Protein 9ZK4 (pdb70)

Foldseek 3Di:
DKKKKKFFFKWAPFQQPDPPARFFKKKWKDKDPDPPIDIFHTDPGDRIDGGRDIDIGDDDDQQFIKIKMWMFGPDPPPHTHTFFIDIGRSNVDPAQDWDWDKDATGGDPPHDGRIITIMTIHMYDPPDDPRHRDD/DDFFKKKKKWFFKWAPFAAPDPPARFFKKKWKDKDPDPPIDIFHTDPGDRIDTGRDIDIGGDDDLQFIKMKMWMWGDDPPDDIGTFWMDIGRRNPDDAADWDWDKDATGGDPPHDGRTITIMIIHMYTDDDDPPDDD

Sequence (272 aa):
MYQLHVVRVVEAKELPKMDTFGKKCCDAFAILQLNSSRNIHRTKKVIEEKTYTPVWNEEFHIPPLEDVTIDTLTVFFLKDEDKGSSSDDPISLIKIPINQFPLGEVVDKWYSLIPVKGVKKGGQIRLTIHIAPLGATPFQKTDHHHMYQLHVRRVVEAKELPKMDTFGKCDAFAILQLNSSRNIHRTKVIEKTYTPVWNEEEFHIPLEDVTIDTLTVFLLKDEDKGSSDDPISLLIKIPINQFPLGEVVVDKWYSLIPVKGVKKGGQIRLTIHIAPLGATPFQKT

Secondary structure (DSSP, 8-state):
-EEEEEEEEEEES----BTTB---EEEEEEETTSS-EEEPPPB-S-SS-EEEEEEEEE-S-TTT-EEEEEEEEPPSSSSSEEEEEEEEEGGGS-TT-EEEEEEE-EEPTT-S---EEEEEEEEEETTSPTTS---/----EEEEEEEEEEESPPP-SSSS---EEEEEEETT-S--EEPPPB-S-SS-EEEEEEEEE-S-TTT-EEEEEEEE--TTS--EEEEEEEEEGGGSPBT--EEEEEEPEEPTT-S---EEEEEEEEEEPPP-TT---

InterPro domains:
  IPR000008 C2 domain [PF00168] (3-105)
  IPR000008 C2 domain [PS50004] (1-103)
  IPR000008 C2 domain [SM00239] (3-102)
  IPR035892 C2 domain superfamily [G3DSA:2.60.40.150] (1-126)
  IPR035892 C2 domain superfamily [SSF49562] (2-122)

Nearest PDB structures (foldseek):
  7as6-assembly1_A  TM=9.055E-01  e=2.842E-10  Arabidopsis thaliana
  3jzy-assembly1_A  TM=8.744E-01  e=7.266E-10  Homo sapiens
  5ixc-assembly1_A  TM=8.982E-01  e=6.166E-09  Homo sapiens
  5izr-assembly2_B  TM=9.084E-01  e=7.210E-09  Homo sapiens
  5ixc-assembly2_B  TM=8.973E-01  e=1.577E-08  Homo sapiens

Structure (mmCIF, N/CA/C/O backbone):
data_9ZK4
#
_entry.id   9ZK4
#
_cell.length_a   25.206
_cell.length_b   82.360
_cell.length_c   56.780
_cell.angle_alpha   90.00
_cell.angle_beta   96.61
_cell.angle_gamma   90.00
#
_symmetry.space_group_name_H-M   'P 1 21 1'
#
loop_
_entity.id
_entity.type
_entity.pdbx_description
1 polymer 'C2 domain containing protein'
2 non-polymer 'MALONATE ION'
3 non-polymer 'CHLORIDE ION'
4 non-polymer 'SODIUM ION'
5 water water
#
loop_
_atom_site.group_PDB
_atom_site.id
_atom_site.type_symbol
_atom_site.label_atom_id
_atom_site.label_alt_id
_atom_site.label_comp_id
_atom_site.label_asym_id
_atom_site.label_entity_id
_atom_site.label_seq_id
_atom_site.pdbx_PDB_ins_code
_atom_site.Cartn_x
_atom_site.Cartn_y
_atom_site.Cartn_z
_atom_site.occupancy
_atom_site.B_iso_or_equiv
_atom_site.auth_seq_id
_atom_site.auth_comp_id
_atom_site.auth_asym_id
_atom_site.auth_atom_id
_atom_site.pdbx_PDB_model_num
ATOM 1 N N . MET A 1 9 ? -7.262 -2.403 -9.762 1.00 27.00 1 MET A N 1
ATOM 2 C CA . MET A 1 9 ? -7.772 -3.689 -9.206 1.00 23.54 1 MET A CA 1
ATOM 3 C C . MET A 1 9 ? -6.688 -4.504 -8.479 1.00 19.42 1 MET A C 1
ATOM 4 O O . MET A 1 9 ? -6.983 -5.564 -7.923 1.00 19.23 1 MET A O 1
ATOM 9 N N . TYR A 1 10 ? -5.442 -4.025 -8.481 1.00 16.43 2 TYR A N 1
ATOM 10 C CA . TYR A 1 10 ? -4.398 -4.603 -7.644 1.00 14.82 2 TYR A CA 1
ATOM 11 C C . TYR A 1 10 ? -4.402 -3.919 -6.283 1.00 13.05 2 TYR A C 1
ATOM 12 O O . TYR A 1 10 ? -4.584 -2.702 -6.185 1.00 15.31 2 TYR A O 1
ATOM 21 N N . GLN A 1 11 ? -4.200 -4.711 -5.240 1.00 12.99 3 GLN A N 1
ATOM 22 C CA . GLN A 1 11 ? -4.112 -4.222 -3.875 1.00 13.42 3 GLN A CA 1
ATOM 23 C C . GLN A 1 11 ? -2.724 -4.504 -3.326 1.00 12.32 3 GLN A C 1
ATOM 24 O O . GLN A 1 11 ? -2.161 -5.581 -3.546 1.00 13.28 3 GLN A O 1
ATOM 30 N N . LEU A 1 12 ? -2.181 -3.512 -2.632 1.00 10.76 4 LEU A N 1
ATOM 31 C CA . LEU A 1 12 ? -0.940 -3.657 -1.884 1.00 10.59 4 LEU A CA 1
ATOM 32 C C . LEU A 1 12 ? -1.298 -4.074 -0.465 1.00 10.56 4 LEU A C 1
ATOM 33 O O . LEU A 1 12 ? -1.905 -3.303 0.281 1.00 11.89 4 LEU A O 1
ATOM 38 N N . HIS A 1 13 ? -0.949 -5.301 -0.106 1.00 9.43 5 HIS A N 1
ATOM 39 C CA . HIS A 1 13 ? -1.075 -5.782 1.263 1.00 10.05 5 HIS A CA 1
ATOM 40 C C . HIS A 1 13 ? 0.287 -5.637 1.917 1.00 9.55 5 HIS A C 1
ATOM 41 O O . HIS A 1 13 ? 1.270 -6.213 1.447 1.00 11.17 5 HIS A O 1
ATOM 48 N N . VAL A 1 14 ? 0.357 -4.833 2.967 1.00 9.06 6 VAL A N 1
ATOM 49 C CA A VAL A 1 14 ? 1.609 -4.563 3.674 0.43 9.21 6 VAL A CA 1
ATOM 50 C CA B VAL A 1 14 ? 1.611 -4.604 3.668 0.57 9.30 6 VAL A CA 1
ATOM 51 C C . VAL A 1 14 ? 1.393 -4.873 5.147 1.00 9.01 6 VAL A C 1
ATOM 52 O O . VAL A 1 14 ? 0.541 -4.246 5.789 1.00 8.83 6 VAL A O 1
ATOM 59 N N . ARG A 1 15 ? 2.158 -5.815 5.675 1.00 8.45 7 ARG A N 1
ATOM 60 C CA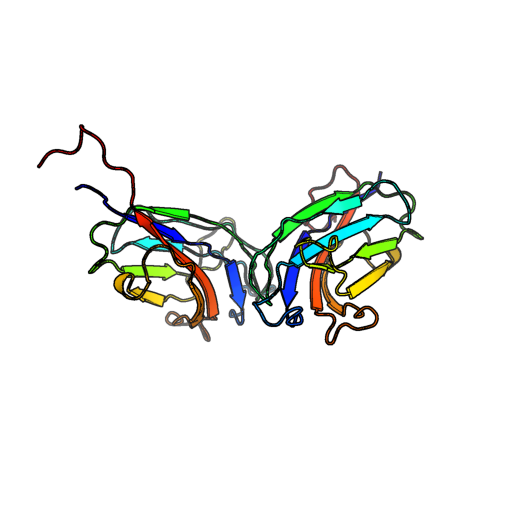 . ARG A 1 15 ? 2.197 -6.104 7.101 1.00 8.08 7 ARG A CA 1
ATOM 61 C C . ARG A 1 15 ? 3.438 -5.404 7.632 1.00 7.28 7 ARG A C 1
ATOM 62 O O . ARG A 1 15 ? 4.565 -5.732 7.238 1.00 8.31 7 ARG A O 1
ATOM 70 N N . VAL A 1 16 ? 3.217 -4.388 8.461 1.00 7.33 8 VAL A N 1
ATOM 71 C CA . VAL A 1 16 ? 4.293 -3.680 9.141 1.00 7.69 8 VAL A CA 1
ATOM 72 C C . VAL A 1 16 ? 4.602 -4.516 10.380 1.00 7.86 8 VAL A C 1
ATOM 73 O O . VAL A 1 16 ? 3.867 -4.483 11.371 1.00 8.14 8 VAL A O 1
ATOM 77 N N . VAL A 1 17 ? 5.654 -5.329 10.290 1.00 7.63 9 VAL A N 1
ATOM 78 C CA . VAL A 1 17 ? 5.865 -6.371 11.289 1.00 8.01 9 VAL A CA 1
ATOM 79 C C . VAL A 1 17 ? 6.530 -5.800 12.534 1.00 7.08 9 VAL A C 1
ATOM 80 O O . VAL A 1 17 ? 5.963 -5.842 13.631 1.00 7.41 9 VAL A O 1
ATOM 84 N N . GLU A 1 18 ? 7.740 -5.271 12.382 1.00 7.19 10 GLU A N 1
ATOM 85 C CA . GLU A 1 18 ? 8.555 -4.881 13.525 1.00 7.40 10 GLU A CA 1
ATOM 86 C C . GLU A 1 18 ? 9.724 -4.052 13.024 1.00 7.21 10 GLU A C 1
ATOM 87 O O . GLU A 1 18 ? 10.012 -4.009 11.828 1.00 7.79 10 GLU A O 1
ATOM 93 N N . ALA A 1 19 ? 10.409 -3.409 13.966 1.00 7.52 11 ALA A N 1
ATOM 94 C CA . ALA A 1 19 ? 11.648 -2.705 13.678 1.00 7.30 11 ALA A CA 1
ATOM 95 C C . ALA A 1 19 ? 12.632 -2.973 14.806 1.00 8.21 11 ALA A C 1
ATOM 96 O O . ALA A 1 19 ? 12.255 -3.417 15.892 1.00 9.37 11 ALA A O 1
ATOM 98 N N . LYS A 1 20 ? 13.907 -2.704 14.535 1.00 7.75 12 LYS A N 1
ATOM 99 C CA . LYS A 1 20 ? 14.957 -2.904 15.524 1.00 9.02 12 LYS A CA 1
ATOM 100 C C . LYS A 1 20 ? 16.054 -1.873 15.305 1.00 7.81 12 LYS A C 1
ATOM 101 O O . LYS A 1 20 ? 16.118 -1.206 14.272 1.00 8.08 12 LYS A O 1
ATOM 107 N N . GLU A 1 21 ? 16.916 -1.742 16.313 1.00 8.03 13 GLU A N 1
ATOM 108 C CA . GLU A 1 21 ? 18.066 -0.841 16.267 1.00 8.97 13 GLU A CA 1
ATOM 109 C C . GLU A 1 21 ? 17.638 0.620 16.139 1.00 8.72 13 GLU A C 1
ATOM 110 O O . GLU A 1 21 ? 18.293 1.430 15.472 1.00 9.93 13 GLU A O 1
ATOM 116 N N . LEU A 1 22 ? 16.533 0.967 16.788 1.00 7.58 14 LEU A N 1
ATOM 117 C CA . LEU A 1 22 ? 16.086 2.348 16.828 1.00 7.82 14 LEU A CA 1
ATOM 118 C C . LEU A 1 22 ? 16.959 3.186 17.761 1.00 8.77 14 LEU A C 1
ATOM 119 O O . LEU A 1 22 ? 17.589 2.668 18.688 1.00 10.84 14 LEU A O 1
ATOM 124 N N . PRO A 1 23 ? 16.986 4.497 17.539 1.00 8.85 15 PRO A N 1
ATOM 125 C CA . PRO A 1 23 ? 17.798 5.389 18.371 1.00 8.73 15 PRO A CA 1
ATOM 126 C C . PRO A 1 23 ? 17.088 5.815 19.641 1.00 9.53 15 PRO A C 1
ATOM 127 O O . PRO A 1 23 ? 15.865 5.910 19.707 1.00 11.01 15 PRO A O 1
ATOM 131 N N . LYS A 1 24 ? 17.891 6.084 20.665 1.00 10.36 16 LYS A N 1
ATOM 132 C CA . LYS A 1 24 ? 17.412 6.757 21.863 1.00 11.61 16 LYS A CA 1
ATOM 133 C C . LYS A 1 24 ? 17.224 8.228 21.516 1.00 12.34 16 LYS A C 1
ATOM 134 O O . LYS A 1 24 ? 18.201 8.968 21.367 1.00 15.49 16 LYS A O 1
ATOM 140 N N . MET A 1 25 ? 15.981 8.651 21.357 1.00 13.52 17 MET A N 1
ATOM 141 C CA . MET A 1 25 ? 15.733 10.003 20.862 1.00 15.31 17 MET A CA 1
ATOM 142 C C . MET A 1 25 ? 15.911 11.059 21.951 1.00 15.30 17 MET A C 1
ATOM 143 O O . MET A 1 25 ? 16.209 12.218 21.636 1.00 16.40 17 MET A O 1
ATOM 148 N N . ASP A 1 26 ? 15.750 10.685 23.222 1.00 14.35 18 ASP A N 1
ATOM 149 C CA . ASP A 1 26 ? 15.772 11.636 24.320 1.00 14.28 18 ASP A CA 1
ATOM 150 C C . ASP A 1 26 ? 16.381 10.978 25.552 1.00 14.98 18 ASP A C 1
ATOM 151 O O . ASP A 1 26 ? 16.334 9.753 25.718 1.00 15.80 18 ASP A O 1
ATOM 156 N N . THR A 1 27 ? 16.922 11.816 26.437 1.00 16.90 19 THR A N 1
ATOM 157 C CA . THR A 1 27 ? 17.613 11.300 27.610 1.00 19.22 19 THR A CA 1
ATOM 158 C C . THR A 1 27 ? 16.671 10.590 28.571 1.00 19.10 19 THR A C 1
ATOM 159 O O . THR A 1 27 ? 17.133 9.782 29.382 1.00 20.66 19 THR A O 1
ATOM 163 N N . PHE A 1 28 ? 15.364 10.854 28.477 1.00 18.62 20 PHE A N 1
ATOM 164 C CA . PHE A 1 28 ? 14.412 10.374 29.469 1.00 20.80 20 PHE A CA 1
ATOM 165 C C . PHE A 1 28 ? 13.950 8.939 29.253 1.00 21.17 20 PHE A C 1
ATOM 166 O O . PHE A 1 28 ? 13.378 8.350 30.176 1.00 23.08 20 PHE A O 1
ATOM 174 N N . GLY A 1 29 ? 14.164 8.360 28.078 1.00 21.99 21 GLY A N 1
ATOM 175 C CA . GLY A 1 29 ? 13.637 7.027 27.841 1.00 22.42 21 GLY A CA 1
ATOM 176 C C . GLY A 1 29 ? 13.935 6.565 26.435 1.00 19.82 21 GLY A C 1
ATOM 177 O O . GLY A 1 29 ? 14.577 7.261 25.647 1.00 20.62 21 GLY A O 1
ATOM 178 N N A LYS A 1 30 ? 13.443 5.360 26.167 0.73 17.97 22 LYS A N 1
ATOM 179 N N B LYS A 1 30 ? 13.448 5.371 26.088 0.27 18.81 22 LYS A N 1
ATOM 180 C CA A LYS A 1 30 ? 13.472 4.751 24.861 0.73 16.18 22 LYS A CA 1
ATOM 181 C CA B LYS A 1 30 ? 13.970 4.731 24.877 0.27 17.54 22 LYS A CA 1
ATOM 182 C C A LYS A 1 30 ? 12.359 5.325 23.991 0.73 16.79 22 LYS A C 1
ATOM 183 C C B LYS A 1 30 ? 13.407 5.321 23.582 0.27 15.83 22 LYS A C 1
ATOM 184 O O A LYS A 1 30 ? 11.455 6.029 24.458 0.73 18.41 22 LYS A O 1
ATOM 185 O O B LYS A 1 30 ? 14.099 6.051 22.866 0.27 15.29 22 LYS A O 1
ATOM 196 N N A CYS A 1 31 ? 12.431 4.968 22.712 0.73 14.17 23 CYS A N 1
ATOM 197 N N B CYS A 1 31 ? 12.130 5.066 23.303 0.27 15.59 23 CYS A N 1
ATOM 198 C CA A CYS A 1 31 ? 11.583 5.500 21.656 0.73 13.93 23 CYS A CA 1
ATOM 199 C CA B CYS A 1 31 ? 11.473 5.488 22.076 0.27 16.98 23 CYS A CA 1
ATOM 200 C C A CYS A 1 31 ? 10.137 5.051 21.845 0.73 10.61 23 CYS A C 1
ATOM 201 C C B CYS A 1 31 ? 9.988 5.258 22.265 0.27 14.43 23 CYS A C 1
ATOM 202 O O A CYS A 1 31 ? 9.879 3.963 22.359 0.73 9.35 23 CYS A O 1
ATOM 203 O O B CYS A 1 31 ? 9.579 4.464 23.111 0.27 16.60 23 CYS A O 1
ATOM 208 N N . ASP A 1 32 ? 9.191 5.911 21.431 1.00 12.01 24 ASP A N 1
ATOM 209 C CA . ASP A 1 32 ? 7.770 5.556 21.319 1.00 10.29 24 ASP A CA 1
ATOM 210 C C . ASP A 1 32 ? 7.442 5.574 19.820 1.00 8.47 24 ASP A C 1
ATOM 211 O O . ASP A 1 32 ? 6.831 6.513 19.310 1.00 9.04 24 ASP A O 1
ATOM 216 N N . ALA A 1 33 ? 7.760 4.486 19.120 1.00 8.75 25 ALA A N 1
ATOM 217 C CA . ALA A 1 33 ? 7.799 4.529 17.667 1.00 8.76 25 ALA A CA 1
ATOM 218 C C . ALA A 1 33 ? 6.498 4.073 17.028 1.00 7.79 25 ALA A C 1
ATOM 219 O O . ALA A 1 33 ? 5.802 3.181 17.513 1.00 7.73 25 ALA A O 1
ATOM 221 N N . PHE A 1 34 ? 6.190 4.707 15.900 1.00 7.52 26 PHE A N 1
ATOM 222 C CA . PHE A 1 34 ? 5.138 4.267 15.002 1.00 7.80 26 PHE A CA 1
ATOM 223 C C . PHE A 1 34 ? 5.600 4.528 13.575 1.00 7.70 26 PHE A C 1
ATOM 224 O O . PHE A 1 34 ? 6.549 5.282 13.340 1.00 8.06 26 PHE A O 1
ATOM 232 N N . ALA A 1 35 ? 4.936 3.885 12.618 1.00 7.72 27 ALA A N 1
ATOM 233 C CA . ALA A 1 35 ? 5.264 4.032 11.209 1.00 8.49 27 ALA A CA 1
ATOM 234 C C . ALA A 1 35 ? 4.087 4.627 10.443 1.00 8.67 27 ALA A C 1
ATOM 235 O O . ALA A 1 35 ? 2.922 4.352 10.750 1.00 9.07 27 ALA A O 1
ATOM 237 N N . ILE A 1 36 ? 4.414 5.456 9.453 1.00 9.03 28 ILE A N 1
ATOM 238 C CA . ILE A 1 36 ? 3.454 6.013 8.510 1.00 9.29 28 ILE A CA 1
ATOM 239 C C . ILE A 1 36 ? 3.745 5.415 7.147 1.00 9.09 28 ILE A C 1
ATOM 240 O O . ILE A 1 36 ? 4.897 5.405 6.711 1.00 10.21 28 ILE A O 1
ATOM 245 N N . LEU A 1 37 ? 2.708 4.929 6.480 1.00 9.02 29 LEU A N 1
ATOM 246 C CA . LEU A 1 37 ? 2.783 4.427 5.116 1.00 9.00 29 LEU A CA 1
ATOM 247 C C . LEU A 1 37 ? 2.039 5.394 4.205 1.00 8.22 29 LEU A C 1
ATOM 248 O O . LEU A 1 37 ? 0.910 5.790 4.509 1.00 9.56 29 LEU A O 1
ATOM 253 N N . GLN A 1 38 ? 2.654 5.757 3.086 1.00 8.72 30 GLN A N 1
ATOM 254 C CA . GLN A 1 38 ? 1.993 6.605 2.110 1.00 8.42 30 GLN A CA 1
ATOM 255 C C . GLN A 1 38 ? 2.236 6.062 0.712 1.00 8.16 30 GLN A C 1
ATOM 256 O O . GLN A 1 38 ? 3.381 5.821 0.332 1.00 8.92 30 GLN A O 1
ATOM 262 N N . LEU A 1 39 ? 1.157 5.918 -0.060 1.00 8.62 31 LEU A N 1
ATOM 263 C CA . LEU A 1 39 ? 1.271 5.578 -1.474 1.00 9.54 31 LEU A CA 1
ATOM 264 C C . LEU A 1 39 ? 1.493 6.862 -2.258 1.00 8.69 31 LEU A C 1
ATOM 265 O O . LEU A 1 39 ? 0.662 7.778 -2.215 1.00 9.99 31 LEU A O 1
ATOM 270 N N . ASN A 1 40 ? 2.609 6.930 -2.977 1.00 8.84 32 ASN A N 1
ATOM 271 C CA . ASN A 1 40 ? 2.959 8.081 -3.818 1.00 9.24 32 ASN A CA 1
ATOM 272 C C . ASN A 1 40 ? 2.849 9.345 -2.973 1.00 10.68 32 ASN A C 1
ATOM 273 O O . ASN A 1 40 ? 3.383 9.368 -1.858 1.00 11.52 32 ASN A O 1
ATOM 278 N N . SER A 1 41 ? 2.212 10.405 -3.468 1.00 11.06 33 SER A N 1
ATOM 279 C CA . SER A 1 41 ? 1.900 11.597 -2.693 1.00 12.71 33 SER A CA 1
ATOM 280 C C . SER A 1 41 ? 0.395 11.719 -2.481 1.00 12.28 33 SER A C 1
ATOM 281 O O . SER A 1 41 ? -0.144 12.825 -2.406 1.00 14.77 33 SER A O 1
ATOM 284 N N . SER A 1 42 ? -0.288 10.578 -2.388 1.00 11.81 34 SER A N 1
ATOM 285 C CA . SER A 1 42 ? -1.737 10.514 -2.379 1.00 11.76 34 SER A CA 1
ATOM 286 C C . SER A 1 42 ? -2.271 10.631 -0.954 1.00 11.73 34 SER A C 1
ATOM 287 O O . SER A 1 42 ? -1.523 10.687 0.022 1.00 12.04 34 SER A O 1
ATOM 290 N N . ARG A 1 43 ? -3.598 10.646 -0.844 1.00 12.44 35 ARG A N 1
ATOM 291 C CA . ARG A 1 43 ? -4.279 10.669 0.445 1.00 13.06 35 ARG A CA 1
ATOM 292 C C . ARG A 1 43 ? -4.236 9.318 1.149 1.00 11.28 35 ARG A C 1
ATOM 293 O O . ARG A 1 43 ? -4.675 9.230 2.301 1.00 11.97 35 ARG A O 1
ATOM 301 N N . ASN A 1 44 ? -3.744 8.271 0.489 1.00 10.70 36 ASN A N 1
ATOM 302 C CA . ASN A 1 44 ? -3.644 6.940 1.090 1.00 10.45 36 ASN A CA 1
ATOM 303 C C . ASN A 1 44 ? -2.464 6.947 2.048 1.00 9.55 36 ASN A C 1
ATOM 304 O O . ASN A 1 44 ? -1.340 6.594 1.686 1.00 10.66 36 ASN A O 1
ATOM 309 N N . ILE A 1 45 ? -2.741 7.384 3.275 1.00 9.28 37 ILE A N 1
ATOM 310 C CA . ILE A 1 45 ? -1.760 7.549 4.337 1.00 8.83 37 ILE A CA 1
ATOM 311 C C . ILE A 1 45 ? -2.291 6.798 5.549 1.00 9.52 37 ILE A C 1
ATOM 312 O O . ILE A 1 45 ? -3.398 7.084 6.021 1.00 10.58 37 ILE A O 1
ATOM 317 N N . HIS A 1 46 ? -1.503 5.854 6.057 1.00 8.25 38 HIS A N 1
ATOM 318 C CA . HIS A 1 46 ? -1.882 4.989 7.166 1.00 8.42 38 HIS A CA 1
ATOM 319 C C . HIS A 1 46 ? -0.826 5.066 8.255 1.00 8.24 38 HIS A C 1
ATOM 320 O O . HIS A 1 46 ? 0.350 5.293 7.985 1.00 9.30 38 HIS A O 1
ATOM 327 N N . ARG A 1 47 ? -1.258 4.866 9.497 1.00 7.60 39 ARG A N 1
ATOM 328 C CA . ARG A 1 47 ? -0.378 4.945 10.651 1.00 7.48 39 ARG A CA 1
ATOM 329 C C . ARG A 1 47 ? -0.563 3.706 11.513 1.00 7.18 39 ARG A C 1
ATOM 330 O O . ARG A 1 47 ? -1.695 3.290 11.773 1.00 8.07 39 ARG A O 1
ATOM 338 N N . THR A 1 48 ? 0.556 3.138 11.974 1.00 7.22 40 THR A N 1
ATOM 339 C CA . THR A 1 48 ? 0.488 2.069 12.949 1.00 7.70 40 THR A CA 1
ATOM 340 C C . THR A 1 48 ? 0.256 2.660 14.332 1.00 7.69 40 THR A C 1
ATOM 341 O O . THR A 1 48 ? 0.347 3.872 14.544 1.00 8.45 40 THR A O 1
ATOM 345 N N . LYS A 1 49 ? -0.003 1.781 15.292 1.00 7.99 41 LYS A N 1
ATOM 346 C CA A LYS A 1 49 ? -0.022 2.195 16.683 0.54 8.83 41 LYS A CA 1
ATOM 347 C CA B LYS A 1 49 ? -0.027 2.227 16.673 0.46 9.00 41 LYS A CA 1
ATOM 348 C C . LYS A 1 49 ? 1.389 2.574 17.135 1.00 7.53 41 LYS A C 1
ATOM 349 O O . LYS A 1 49 ? 2.392 2.271 16.473 1.00 7.80 41 LYS A O 1
ATOM 360 N N . VAL A 1 50 ? 1.454 3.241 18.280 1.00 8.20 42 VAL A N 1
ATOM 361 C CA . VAL A 1 50 ? 2.705 3.568 18.952 1.00 8.17 42 VAL A CA 1
ATOM 362 C C . VAL A 1 50 ? 3.015 2.431 19.914 1.00 8.68 42 VAL A C 1
ATOM 363 O O . VAL A 1 50 ? 2.150 2.037 20.704 1.00 10.40 42 VAL A O 1
ATOM 367 N N . ILE A 1 51 ? 4.244 1.918 19.866 1.00 8.62 43 ILE A N 1
ATOM 368 C CA . ILE A 1 51 ? 4.730 0.980 20.877 1.00 10.21 43 ILE A CA 1
ATOM 369 C C . ILE A 1 51 ? 5.615 1.776 21.823 1.00 9.71 43 ILE A C 1
ATOM 370 O O . ILE A 1 51 ? 6.702 2.224 21.448 1.00 9.66 43 ILE A O 1
ATOM 375 N N . GLU A 1 52 ? 5.177 1.935 23.056 1.00 10.94 44 GLU A N 1
ATOM 376 C CA A GLU A 1 52 ? 5.877 2.803 23.987 0.09 10.96 44 GLU A CA 1
ATOM 377 C CA B GLU A 1 52 ? 5.874 2.797 23.990 0.91 13.07 44 GLU A CA 1
ATOM 378 C C . GLU A 1 52 ? 7.153 2.154 24.504 1.00 11.75 44 GLU A C 1
ATOM 379 O O . GLU A 1 52 ? 7.201 0.948 24.771 1.00 12.62 44 GLU A O 1
ATOM 390 N N . LYS A 1 53 ? 8.192 2.975 24.627 1.00 12.09 45 LYS A N 1
ATOM 391 C CA . LYS A 1 53 ? 9.418 2.661 25.351 1.00 12.41 45 LYS A CA 1
ATOM 392 C C . LYS A 1 53 ? 10.076 1.353 24.915 1.00 10.19 45 LYS A C 1
ATOM 393 O O . LYS A 1 53 ? 10.311 0.445 25.713 1.00 11.86 45 LYS A O 1
ATOM 399 N N . THR A 1 54 ? 10.449 1.297 23.640 1.00 10.34 46 THR A N 1
ATOM 400 C CA . THR A 1 54 ? 11.212 0.158 23.143 1.00 9.42 46 THR A CA 1
ATOM 401 C C . THR A 1 54 ? 11.981 0.558 21.893 1.00 8.85 46 THR A C 1
ATOM 402 O O . THR A 1 54 ? 11.510 1.365 21.089 1.00 10.13 46 THR A O 1
ATOM 406 N N . TYR A 1 55 ? 13.171 -0.020 21.740 1.00 8.50 47 TYR A N 1
ATOM 407 C CA . TYR A 1 55 ? 13.962 0.101 20.522 1.00 8.24 47 TYR A CA 1
ATOM 408 C C . TYR A 1 55 ? 13.631 -0.985 19.508 1.00 7.97 47 TYR A C 1
ATOM 409 O O . TYR A 1 55 ? 14.166 -0.950 18.394 1.00 8.48 47 TYR A O 1
ATOM 418 N N . THR A 1 56 ? 12.759 -1.925 19.879 1.00 8.05 48 THR A N 1
ATOM 419 C CA . THR A 1 56 ? 12.409 -3.075 19.040 1.00 8.56 48 THR A CA 1
ATOM 420 C C . THR A 1 56 ? 10.888 -3.187 18.991 1.00 8.05 48 THR A C 1
ATOM 421 O O . THR A 1 56 ? 10.299 -4.184 19.420 1.00 8.37 48 THR A O 1
ATOM 425 N N . PRO A 1 57 ? 10.214 -2.157 18.479 1.00 7.51 49 PRO A N 1
ATOM 426 C CA . PRO A 1 57 ? 8.747 -2.197 18.407 1.00 7.31 49 PRO A CA 1
ATOM 427 C C . PRO A 1 57 ? 8.258 -3.312 17.502 1.00 7.01 49 PRO A C 1
ATOM 428 O O . PRO A 1 57 ? 8.800 -3.545 16.417 1.00 7.76 49 PRO A O 1
ATOM 432 N N . VAL A 1 58 ? 7.181 -3.959 17.924 1.00 7.02 50 VAL A N 1
ATOM 433 C CA . VAL A 1 58 ? 6.508 -4.980 17.128 1.00 7.80 50 VAL A CA 1
ATOM 434 C C . VAL A 1 58 ? 5.060 -4.540 16.987 1.00 8.53 50 VAL A C 1
ATOM 435 O O . VAL A 1 58 ? 4.321 -4.476 17.980 1.00 9.65 50 VAL A O 1
ATOM 439 N N . TRP A 1 59 ? 4.656 -4.211 15.761 1.00 7.73 51 TRP A N 1
ATOM 440 C CA . TRP A 1 59 ? 3.292 -3.784 15.473 1.00 8.03 51 TRP A CA 1
ATOM 441 C C . TRP A 1 59 ? 2.442 -4.916 14.912 1.00 8.07 51 TRP A C 1
ATOM 442 O O . TRP A 1 59 ? 1.280 -5.081 15.303 1.00 8.90 51 TRP A O 1
ATOM 453 N N . ASN A 1 60 ? 2.994 -5.664 13.967 1.00 8.85 52 ASN A N 1
ATOM 454 C CA . ASN A 1 60 ? 2.297 -6.752 13.296 1.00 9.11 52 ASN A CA 1
ATOM 455 C C . ASN A 1 60 ? 0.931 -6.308 12.781 1.00 9.23 52 ASN A C 1
ATOM 456 O O . ASN A 1 60 ? -0.081 -6.981 12.987 1.00 12.66 52 ASN A O 1
ATOM 461 N N . GLU A 1 61 ? 0.902 -5.157 12.108 1.00 8.57 53 GLU A N 1
ATOM 462 C CA . GLU A 1 61 ? -0.338 -4.573 11.616 1.00 8.55 53 GLU A CA 1
ATOM 463 C C . GLU A 1 61 ? -0.398 -4.660 10.096 1.00 9.16 53 GLU A C 1
ATOM 464 O O . GLU A 1 61 ? 0.577 -4.358 9.408 1.00 9.64 53 GLU A O 1
ATOM 470 N N .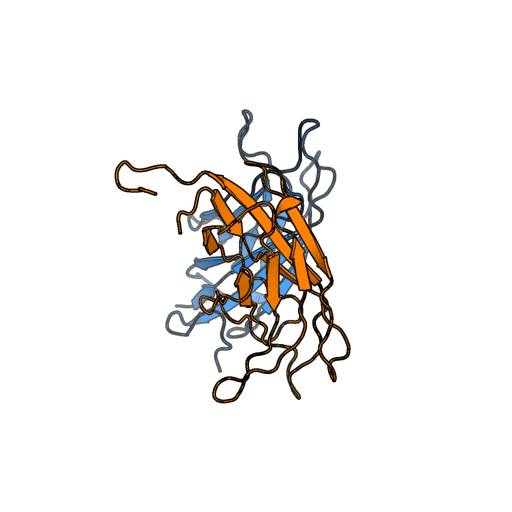 GLU A 1 62 ? -1.554 -5.053 9.584 1.00 8.16 54 GLU A N 1
ATOM 471 C CA . GLU A 1 62 ? -1.778 -5.238 8.161 1.00 9.51 54 GLU A CA 1
ATOM 472 C C . GLU A 1 62 ? -2.584 -4.081 7.593 1.00 9.69 54 GLU A C 1
ATOM 473 O O . GLU A 1 62 ? -3.567 -3.639 8.191 1.00 11.32 54 GLU A O 1
ATOM 479 N N . PHE A 1 63 ? -2.147 -3.597 6.436 1.00 8.66 55 PHE A N 1
ATOM 480 C CA . PHE A 1 63 ? -2.830 -2.548 5.699 1.00 8.33 55 PHE A CA 1
ATOM 481 C C . PHE A 1 63 ? -3.067 -3.018 4.277 1.00 8.58 55 PHE A C 1
ATOM 482 O O . PHE A 1 63 ? -2.273 -3.763 3.707 1.00 9.85 55 PHE A O 1
ATOM 490 N N . HIS A 1 64 ? -4.189 -2.585 3.724 1.00 8.42 56 HIS A N 1
ATOM 491 C CA . HIS A 1 64 ? -4.634 -2.994 2.395 1.00 9.46 56 HIS A CA 1
ATOM 492 C C . HIS A 1 64 ? -4.879 -1.716 1.608 1.00 9.47 56 HIS A C 1
ATOM 493 O O . HIS A 1 64 ? -5.800 -0.955 1.916 1.00 10.57 56 HIS A O 1
ATOM 500 N N . ILE A 1 65 ? -4.023 -1.450 0.630 1.00 9.93 57 ILE A N 1
ATOM 501 C CA . ILE A 1 65 ? -3.960 -0.152 -0.028 1.00 10.09 57 ILE A CA 1
ATOM 502 C C . ILE A 1 65 ? -4.203 -0.356 -1.516 1.00 10.23 57 ILE A C 1
ATOM 503 O O . ILE A 1 65 ? -3.399 -1.010 -2.186 1.00 10.62 57 ILE A O 1
ATOM 508 N N . PRO A 1 66 ? -5.288 0.168 -2.087 1.00 11.53 58 PRO A N 1
ATOM 509 C CA A PRO A 1 66 ? -5.482 0.041 -3.538 0.64 11.37 58 PRO A CA 1
ATOM 510 C CA B PRO A 1 66 ? -5.479 0.034 -3.537 0.36 11.66 58 PRO A CA 1
ATOM 511 C C . PRO A 1 66 ? -4.363 0.732 -4.303 1.00 11.32 58 PRO A C 1
ATOM 512 O O . PRO A 1 66 ? -3.923 1.821 -3.942 1.00 13.43 58 PRO A O 1
ATOM 519 N N . LEU A 1 67 ? -3.912 0.097 -5.383 1.00 11.60 59 LEU A N 1
ATOM 520 C CA . LEU A 1 67 ? -2.821 0.626 -6.186 1.00 12.47 59 LEU A CA 1
ATOM 521 C C . LEU A 1 67 ? -3.338 1.275 -7.463 1.00 14.43 59 LEU A C 1
ATOM 522 O O . LEU A 1 67 ? -4.417 0.948 -7.963 1.00 16.79 59 LEU A O 1
ATOM 527 N N . GLU A 1 68 ? -2.555 2.219 -7.980 1.00 15.97 60 GLU A N 1
ATOM 528 C CA . GLU A 1 68 ? -2.878 2.934 -9.209 1.00 17.25 60 GLU A CA 1
ATOM 529 C C . GLU A 1 68 ? -2.133 2.388 -10.420 1.00 16.04 60 GLU A C 1
ATOM 530 O O . GLU A 1 68 ? -2.716 2.270 -11.503 1.00 17.76 60 GLU A O 1
ATOM 536 N N . ASP A 1 69 ? -0.847 2.073 -10.266 1.00 15.17 61 ASP A N 1
ATOM 537 C CA . ASP A 1 69 ? -0.036 1.589 -11.381 1.00 14.86 61 ASP A CA 1
ATOM 538 C C . ASP A 1 69 ? 1.121 0.801 -10.783 1.00 13.42 61 ASP A C 1
ATOM 539 O O . ASP A 1 69 ? 2.045 1.392 -10.219 1.00 13.08 61 ASP A O 1
ATOM 544 N N . VAL A 1 70 ? 1.080 -0.527 -10.918 1.00 14.34 62 VAL A N 1
ATOM 545 C CA . VAL A 1 70 ? 2.075 -1.376 -10.276 1.00 14.53 62 VAL A CA 1
ATOM 546 C C . VAL A 1 70 ? 3.458 -1.251 -10.894 1.00 15.78 62 VAL A C 1
ATOM 547 O O . VAL A 1 70 ? 4.415 -1.788 -10.334 1.00 16.34 62 VAL A O 1
ATOM 551 N N . THR A 1 71 ? 3.599 -0.560 -12.027 1.00 15.10 63 THR A N 1
ATOM 552 C CA . THR A 1 71 ? 4.920 -0.379 -12.615 1.00 16.12 63 THR A CA 1
ATOM 553 C C . THR A 1 71 ? 5.647 0.860 -12.106 1.00 15.76 63 THR A C 1
ATOM 554 O O . THR A 1 71 ? 6.866 0.953 -12.283 1.00 17.83 63 THR A O 1
ATOM 558 N N . ILE A 1 72 ? 4.943 1.805 -11.483 1.00 14.32 64 ILE A N 1
ATOM 559 C CA . ILE A 1 72 ? 5.542 3.078 -11.087 1.00 15.32 64 ILE A CA 1
ATOM 560 C C . ILE A 1 72 ? 5.253 3.471 -9.646 1.00 13.50 64 ILE A C 1
ATOM 561 O O . ILE A 1 72 ? 5.967 4.327 -9.097 1.00 13.55 64 ILE A O 1
ATOM 566 N N . ASP A 1 73 ? 4.241 2.908 -8.990 1.00 11.29 65 ASP A N 1
ATOM 567 C CA . ASP A 1 73 ? 3.855 3.368 -7.663 1.00 11.52 65 ASP A CA 1
ATOM 568 C C . ASP A 1 73 ? 4.982 3.143 -6.662 1.00 12.20 65 ASP A C 1
ATOM 569 O O . ASP A 1 73 ? 5.795 2.231 -6.797 1.00 12.05 65 ASP A O 1
ATOM 574 N N . THR A 1 74 ? 5.000 3.982 -5.633 1.00 11.25 66 THR A N 1
ATOM 575 C CA . THR A 1 74 ? 6.020 3.963 -4.593 1.00 11.34 66 THR A CA 1
ATOM 576 C C . THR A 1 74 ? 5.342 3.973 -3.234 1.00 10.96 66 THR A C 1
ATOM 577 O O . THR A 1 74 ? 4.356 4.684 -3.030 1.00 12.16 66 THR A O 1
ATOM 581 N N . LEU A 1 75 ? 5.882 3.194 -2.301 1.00 9.70 67 LEU A N 1
ATOM 582 C CA . LEU A 1 75 ? 5.426 3.212 -0.916 1.00 9.35 67 LEU A CA 1
ATOM 583 C C . LEU A 1 75 ? 6.489 3.905 -0.080 1.00 9.68 67 LEU A C 1
ATOM 584 O O . LEU A 1 75 ? 7.623 3.428 -0.008 1.00 11.09 67 LEU A O 1
ATOM 589 N N . THR A 1 76 ? 6.132 5.023 0.548 1.00 8.66 68 THR A N 1
ATOM 590 C CA . THR A 1 76 ? 7.015 5.652 1.522 1.00 8.62 68 THR A CA 1
ATOM 591 C C . THR A 1 76 ? 6.667 5.131 2.907 1.00 8.60 68 THR A C 1
ATOM 592 O O . THR A 1 76 ? 5.491 5.069 3.275 1.00 8.92 68 THR A O 1
ATOM 596 N N . VAL A 1 77 ? 7.694 4.741 3.656 1.00 8.05 69 VAL A N 1
ATOM 597 C CA . VAL A 1 77 ? 7.559 4.312 5.041 1.00 8.96 69 VAL A CA 1
ATOM 598 C C . VAL A 1 77 ? 8.366 5.284 5.877 1.00 8.39 69 VAL A C 1
ATOM 599 O O . VAL A 1 77 ? 9.580 5.413 5.687 1.00 9.18 69 VAL A O 1
ATOM 603 N N A PHE A 1 78 ? 7.671 6.036 6.724 0.44 8.03 70 PHE A N 1
ATOM 604 N N B PHE A 1 78 ? 7.720 5.911 6.856 0.56 8.25 70 PHE A N 1
ATOM 605 C CA A PHE A 1 78 ? 8.291 6.911 7.699 0.44 8.59 70 PHE A CA 1
ATOM 606 C CA B PHE A 1 78 ? 8.355 6.949 7.666 0.56 7.83 70 PHE A CA 1
ATOM 607 C C A PHE A 1 78 ? 8.240 6.214 9.051 0.44 8.73 70 PHE A C 1
ATOM 608 C C B PHE A 1 78 ? 8.188 6.594 9.135 0.56 7.62 70 PHE A C 1
ATOM 609 O O A PHE A 1 78 ? 7.248 5.562 9.389 0.44 9.24 70 PHE A O 1
ATOM 610 O O B PHE A 1 78 ? 7.062 6.544 9.640 0.56 7.37 70 PHE A O 1
ATOM 625 N N . LEU A 1 79 ? 9.308 6.354 9.815 1.00 8.42 71 LEU A N 1
ATOM 626 C CA . LEU A 1 79 ? 9.312 5.967 11.217 1.00 8.26 71 LEU A CA 1
ATOM 627 C C . LEU A 1 79 ? 9.450 7.244 12.035 1.00 7.74 71 LEU A C 1
ATOM 628 O O . LEU A 1 79 ? 10.322 8.074 11.747 1.00 8.40 71 LEU A O 1
ATOM 633 N N . LYS A 1 80 ? 8.589 7.402 13.041 1.00 8.28 72 LYS A N 1
ATOM 634 C CA . LYS A 1 80 ? 8.582 8.600 13.869 1.00 8.35 72 LYS A CA 1
ATOM 635 C C . LYS A 1 80 ? 8.363 8.227 15.331 1.00 8.03 72 LYS A C 1
ATOM 636 O O . LYS A 1 80 ? 7.884 7.137 15.656 1.00 9.08 72 LYS A O 1
ATOM 642 N N . ASP A 1 81 ? 8.732 9.162 16.210 1.00 8.46 73 ASP A N 1
ATOM 643 C CA . ASP A 1 81 ? 8.549 9.054 17.656 1.00 9.24 73 ASP A CA 1
ATOM 644 C C . ASP A 1 81 ? 7.321 9.873 18.038 1.00 9.19 73 ASP A C 1
ATOM 645 O O . ASP A 1 81 ? 7.159 11.011 17.586 1.00 11.37 73 ASP A O 1
ATOM 650 N N . GLU A 1 82 ? 6.449 9.295 18.860 1.00 8.31 74 GLU A N 1
ATOM 651 C CA . GLU A 1 82 ? 5.171 9.928 19.160 1.00 10.05 74 GLU A CA 1
ATOM 652 C C . GLU A 1 82 ? 5.349 11.326 19.745 1.00 9.44 74 GLU A C 1
ATOM 653 O O . GLU A 1 82 ? 6.190 11.555 20.619 1.00 9.07 74 GLU A O 1
ATOM 659 N N . ASP A 1 83 ? 4.505 12.245 19.286 1.00 9.70 75 ASP A N 1
ATOM 660 C CA . ASP A 1 83 ? 4.469 13.626 19.761 1.00 9.45 75 ASP A CA 1
ATOM 661 C C . ASP A 1 83 ? 4.471 13.700 21.281 1.00 10.15 75 ASP A C 1
ATOM 662 O O . ASP A 1 83 ? 3.592 13.154 21.950 1.00 10.70 75 ASP A O 1
ATOM 667 N N . LYS A 1 84 ? 5.491 14.369 21.820 1.00 9.26 76 LYS A N 1
ATOM 668 C CA . LYS A 1 84 ? 5.624 14.681 23.236 1.00 10.07 76 LYS A CA 1
ATOM 669 C C . LYS A 1 84 ? 5.861 16.179 23.417 1.00 9.19 76 LYS A C 1
ATOM 670 O O . LYS A 1 84 ? 6.596 16.593 24.317 1.00 10.08 76 LYS A O 1
ATOM 676 N N . GLY A 1 85 ? 5.236 16.986 22.557 1.00 10.33 77 GLY A N 1
ATOM 677 C CA . GLY A 1 85 ? 5.279 18.431 22.663 1.00 11.04 77 GLY A CA 1
ATOM 678 C C . GLY A 1 85 ? 5.760 19.161 21.420 1.00 12.78 77 GLY A C 1
ATOM 679 O O . GLY A 1 85 ? 5.496 20.358 21.264 1.00 14.99 77 GLY A O 1
ATOM 680 N N . SER A 1 86 ? 6.495 18.475 20.542 1.00 13.13 78 SER A N 1
ATOM 681 C CA . SER A 1 86 ? 7.135 19.114 19.396 1.00 13.29 78 SER A CA 1
ATOM 682 C C . SER A 1 86 ? 6.677 18.496 18.080 1.00 15.51 78 SER A C 1
ATOM 683 O O . SER A 1 86 ? 7.399 18.551 17.081 1.00 17.56 78 SER A O 1
ATOM 686 N N . SER A 1 87 ? 5.454 17.945 18.074 1.00 14.31 79 SER A N 1
ATOM 687 C CA A SER A 1 87 ? 4.911 17.190 16.950 0.65 14.04 79 SER A CA 1
ATOM 688 C CA B SER A 1 87 ? 4.908 17.188 16.951 0.35 13.91 79 SER A CA 1
ATOM 689 C C . SER A 1 87 ? 5.580 15.822 16.876 1.00 13.36 79 SER A C 1
ATOM 690 O O . SER A 1 87 ? 6.577 15.568 17.564 1.00 13.78 79 SER A O 1
ATOM 695 N N . ASP A 1 88 ? 5.041 14.922 16.066 1.00 12.85 80 ASP A N 1
ATOM 696 C CA . ASP A 1 88 ? 5.717 13.645 15.875 1.00 12.80 80 ASP A CA 1
ATOM 697 C C . ASP A 1 88 ? 7.133 13.920 15.388 1.00 12.86 80 ASP A C 1
ATOM 698 O O . ASP A 1 88 ? 7.345 14.744 14.492 1.00 15.54 80 ASP A O 1
ATOM 703 N N . ASP A 1 89 ? 8.105 13.262 16.014 1.00 12.74 81 ASP A N 1
ATOM 704 C CA . ASP A 1 89 ? 9.506 13.581 15.816 1.00 12.33 81 ASP A CA 1
ATOM 705 C C . ASP A 1 89 ? 10.062 12.597 14.809 1.00 10.48 81 ASP A C 1
ATOM 706 O O . ASP A 1 89 ? 10.104 11.391 15.097 1.00 11.10 81 ASP A O 1
ATOM 711 N N . PRO A 1 90 ? 10.479 13.033 13.627 1.00 9.96 82 PRO A N 1
ATOM 712 C CA . PRO A 1 90 ? 10.896 12.064 12.608 1.00 9.32 82 PRO A CA 1
ATOM 713 C C . PRO A 1 90 ? 12.164 11.335 13.010 1.00 9.51 82 PRO A C 1
ATOM 714 O O . PRO A 1 90 ? 13.086 11.919 13.580 1.00 10.13 82 PRO A O 1
ATOM 718 N N . ILE A 1 91 ? 12.200 10.043 12.698 1.00 8.68 83 ILE A N 1
ATOM 719 C CA . ILE A 1 91 ? 13.380 9.218 12.897 1.00 9.22 83 ILE A CA 1
ATOM 720 C C . ILE A 1 91 ? 14.078 8.926 11.577 1.00 8.60 83 ILE A C 1
ATOM 721 O O . ILE A 1 91 ? 15.265 9.214 11.411 1.00 8.90 83 ILE A O 1
ATOM 726 N N . SER A 1 92 ? 13.342 8.386 10.611 1.00 8.16 84 SER A N 1
ATOM 727 C CA . SER A 1 92 ? 13.965 7.829 9.418 1.00 8.61 84 SER A CA 1
ATOM 728 C C . SER A 1 92 ? 12.873 7.506 8.409 1.00 8.29 84 SER A C 1
ATOM 729 O O . SER A 1 92 ? 11.685 7.490 8.735 1.00 10.03 84 SER A O 1
ATOM 732 N N . LEU A 1 93 ? 13.287 7.224 7.178 1.00 8.09 85 LEU A N 1
ATOM 733 C CA . LEU A 1 93 ? 12.324 6.888 6.137 1.00 8.10 85 LEU A CA 1
ATOM 734 C C . LEU A 1 93 ? 12.978 6.067 5.035 1.00 8.13 85 LEU A C 1
ATOM 735 O O . LEU A 1 93 ? 14.202 5.992 4.915 1.00 8.05 85 LEU A O 1
ATOM 740 N N . ILE A 1 94 ? 12.126 5.472 4.206 1.00 8.11 86 ILE A N 1
ATOM 741 C CA . ILE A 1 94 ? 12.550 4.770 3.004 1.00 8.90 86 ILE A CA 1
ATOM 742 C C . ILE A 1 94 ? 11.436 4.887 1.974 1.00 9.14 86 ILE A C 1
ATOM 743 O O . ILE A 1 94 ? 10.258 4.988 2.320 1.00 9.98 86 ILE A O 1
ATOM 748 N N . LYS A 1 95 ? 11.815 4.882 0.706 1.00 8.91 87 LYS A N 1
ATOM 749 C CA . LYS A 1 95 ? 10.872 4.854 -0.407 1.00 9.27 87 LYS A CA 1
ATOM 750 C C . LYS A 1 95 ? 11.094 3.558 -1.172 1.00 10.74 87 LYS A C 1
ATOM 751 O O . LYS A 1 95 ? 12.205 3.292 -1.641 1.00 12.07 87 LYS A O 1
ATOM 757 N N . ILE A 1 96 ? 10.044 2.754 -1.277 1.00 10.52 88 ILE A N 1
ATOM 758 C CA . ILE A 1 96 ? 10.106 1.389 -1.797 1.00 10.44 88 ILE A CA 1
ATOM 759 C C . ILE A 1 96 ? 9.318 1.344 -3.103 1.00 10.26 88 ILE A C 1
ATOM 760 O O . ILE A 1 96 ? 8.093 1.503 -3.081 1.00 10.28 88 ILE A O 1
ATOM 765 N N . PRO A 1 97 ? 9.955 1.081 -4.246 1.00 11.84 89 PRO A N 1
ATOM 766 C CA . PRO A 1 97 ? 9.181 0.928 -5.491 1.00 12.49 89 PRO A CA 1
ATOM 767 C C . PRO A 1 97 ? 8.338 -0.339 -5.463 1.00 12.09 89 PRO A C 1
ATOM 768 O O . PRO A 1 97 ? 8.835 -1.422 -5.160 1.00 13.62 89 PRO A O 1
ATOM 772 N N . ILE A 1 98 ? 7.055 -0.194 -5.809 1.00 11.46 90 ILE A N 1
ATOM 773 C CA . ILE A 1 98 ? 6.146 -1.335 -5.869 1.00 13.13 90 ILE A CA 1
ATOM 774 C C . ILE A 1 98 ? 6.574 -2.331 -6.938 1.00 12.25 90 ILE A C 1
ATOM 775 O O . ILE A 1 98 ? 6.300 -3.532 -6.826 1.00 11.55 90 ILE A O 1
ATOM 780 N N . ASN A 1 99 ? 7.245 -1.859 -7.986 1.00 12.22 91 ASN A N 1
ATOM 781 C CA . ASN A 1 99 ? 7.541 -2.733 -9.114 1.00 14.92 91 ASN A CA 1
ATOM 782 C C . ASN A 1 99 ? 8.585 -3.794 -8.795 1.00 18.42 91 ASN A C 1
ATOM 783 O O . ASN A 1 99 ? 8.801 -4.682 -9.626 1.00 22.42 91 ASN A O 1
ATOM 788 N N . GLN A 1 100 ? 9.227 -3.739 -7.629 1.00 16.50 92 GLN A N 1
ATOM 789 C CA . GLN A 1 100 ? 10.270 -4.708 -7.313 1.00 18.52 92 GLN A CA 1
ATOM 790 C C . GLN A 1 100 ? 9.732 -5.967 -6.643 1.00 17.49 92 GLN A C 1
ATOM 791 O O . GLN A 1 100 ? 10.521 -6.858 -6.316 1.00 20.97 92 GLN A O 1
ATOM 797 N N . PHE A 1 101 ? 8.413 -6.078 -6.468 1.00 16.45 93 PHE A N 1
ATOM 798 C CA . PHE A 1 101 ? 7.791 -7.263 -5.889 1.00 17.40 93 PHE A CA 1
ATOM 799 C C . PHE A 1 101 ? 7.099 -8.058 -6.981 1.00 16.72 93 PHE A C 1
ATOM 800 O O . PHE A 1 101 ? 6.173 -7.531 -7.612 1.00 20.39 93 PHE A O 1
ATOM 808 N N . PRO A 1 102 ? 7.475 -9.308 -7.243 1.00 14.04 94 PRO A N 1
ATOM 809 C CA . PRO A 1 102 ? 6.738 -10.078 -8.250 1.00 13.77 94 PRO A CA 1
ATOM 810 C C . PRO A 1 102 ? 5.275 -10.166 -7.848 1.00 13.22 94 PRO A C 1
ATOM 811 O O . PRO A 1 102 ? 4.948 -10.544 -6.720 1.00 14.20 94 PRO A O 1
ATOM 815 N N . LEU A 1 103 ? 4.399 -9.796 -8.775 1.00 12.27 95 LEU A N 1
ATOM 816 C CA . LEU A 1 103 ? 2.969 -9.815 -8.503 1.00 11.92 95 LEU A CA 1
ATOM 817 C C . LEU A 1 103 ? 2.550 -11.194 -8.014 1.00 12.61 95 LEU A C 1
ATOM 818 O O . LEU A 1 103 ? 2.904 -12.215 -8.603 1.00 13.16 95 LEU A O 1
ATOM 823 N N . GLY A 1 104 ? 1.790 -11.213 -6.924 1.00 11.64 96 GLY A N 1
ATOM 824 C CA . GLY A 1 104 ? 1.274 -12.439 -6.369 1.00 12.05 96 GLY A CA 1
ATOM 825 C C . GLY A 1 104 ? 2.148 -13.098 -5.327 1.00 13.10 96 GLY A C 1
ATOM 826 O O . GLY A 1 104 ? 1.667 -13.988 -4.619 1.00 15.84 96 GLY A O 1
ATOM 827 N N . GLU A 1 105 ? 3.411 -12.696 -5.211 1.00 12.41 97 GLU A N 1
ATOM 828 C CA . GLU A 1 105 ? 4.333 -13.300 -4.262 1.00 12.98 97 GLU A CA 1
ATOM 829 C C . GLU A 1 105 ? 4.228 -12.599 -2.913 1.00 12.68 97 GLU A C 1
ATOM 830 O O . GLU A 1 105 ? 3.994 -11.393 -2.837 1.00 14.53 97 GLU A O 1
ATOM 836 N N . VAL A 1 106 ? 4.437 -13.360 -1.845 1.00 12.65 98 VAL A N 1
ATOM 837 C CA . VAL A 1 106 ? 4.504 -12.816 -0.493 1.00 12.62 98 VAL A CA 1
ATOM 838 C C . VAL A 1 106 ? 5.976 -12.665 -0.133 1.00 12.34 98 VAL A C 1
ATOM 839 O O . VAL A 1 106 ? 6.706 -13.659 -0.047 1.00 15.52 98 VAL A O 1
ATOM 843 N N . VAL A 1 107 ? 6.414 -11.427 0.080 1.00 10.63 99 VAL A N 1
ATOM 844 C CA . VAL A 1 107 ? 7.827 -11.106 0.253 1.00 9.95 99 VAL A CA 1
ATOM 845 C C . VAL A 1 107 ? 8.027 -10.521 1.645 1.00 9.50 99 VAL A C 1
ATOM 846 O O . VAL A 1 107 ? 7.548 -9.420 1.936 1.00 9.74 99 VAL A O 1
ATOM 850 N N . ASP A 1 108 ? 8.759 -11.244 2.494 1.00 10.04 100 ASP A N 1
ATOM 851 C CA . ASP A 1 108 ? 9.059 -10.875 3.882 1.00 10.35 100 ASP A CA 1
ATOM 852 C C . ASP A 1 108 ? 10.539 -10.512 3.938 1.00 10.35 100 ASP A C 1
ATOM 853 O O . ASP A 1 108 ? 11.397 -11.376 3.738 1.00 12.85 100 ASP A O 1
ATOM 858 N N . LYS A 1 109 ? 10.838 -9.233 4.191 1.00 9.56 101 LYS A N 1
ATOM 859 C CA . LYS A 1 109 ? 12.205 -8.739 4.120 1.00 11.08 101 LYS A CA 1
ATOM 860 C C . LYS A 1 109 ? 12.426 -7.603 5.114 1.00 8.80 101 LYS A C 1
ATOM 861 O O . LYS A 1 109 ? 11.486 -6.926 5.536 1.00 8.87 101 LYS A O 1
ATOM 867 N N . TRP A 1 110 ? 13.695 -7.363 5.425 1.00 9.36 102 TRP A N 1
ATOM 868 C CA . TRP A 1 110 ? 14.119 -6.208 6.194 1.00 8.78 102 TRP A CA 1
ATOM 869 C C . TRP A 1 110 ? 14.592 -5.094 5.268 1.00 8.97 102 TRP A C 1
ATOM 870 O O . TRP A 1 110 ? 15.188 -5.337 4.216 1.00 10.53 102 TRP A O 1
ATOM 881 N N . TYR A 1 111 ? 14.341 -3.863 5.701 1.00 8.01 103 TYR A N 1
ATOM 882 C CA . TYR A 1 111 ? 14.661 -2.652 4.956 1.00 7.76 103 TYR A CA 1
ATOM 883 C C . TYR A 1 111 ? 15.428 -1.694 5.855 1.00 8.55 103 TYR A C 1
ATOM 884 O O . TYR A 1 111 ? 15.128 -1.570 7.044 1.00 8.81 103 TYR A O 1
ATOM 893 N N . SER A 1 112 ? 16.419 -1.016 5.281 1.00 8.18 104 SER A N 1
ATOM 894 C CA . SER A 1 112 ? 17.261 -0.091 6.033 1.00 8.72 104 SER A CA 1
ATOM 895 C C . SER A 1 112 ? 16.686 1.317 5.933 1.00 8.86 104 SER A C 1
ATOM 896 O O . SER A 1 112 ? 16.693 1.929 4.862 1.00 8.53 104 SER A O 1
ATOM 899 N N . LEU A 1 113 ? 16.193 1.839 7.053 1.00 8.39 105 LEU A N 1
ATOM 900 C CA . LEU A 1 113 ? 15.633 3.185 7.081 1.00 7.44 105 LEU A CA 1
ATOM 901 C C . LEU A 1 113 ? 16.747 4.227 7.145 1.00 7.92 105 LEU A C 1
ATOM 902 O O . LEU A 1 113 ? 17.704 4.090 7.920 1.00 8.93 105 LEU A O 1
ATOM 907 N N . ILE A 1 114 ? 16.618 5.267 6.331 1.00 8.40 106 ILE A N 1
ATOM 908 C CA . ILE A 1 114 ? 17.614 6.335 6.243 1.00 7.65 106 ILE A CA 1
ATOM 909 C C . ILE A 1 114 ? 17.320 7.340 7.351 1.00 8.08 106 ILE A C 1
ATOM 910 O O . ILE A 1 114 ? 16.234 7.941 7.354 1.00 8.46 106 ILE A O 1
ATOM 915 N N . PRO A 1 115 ? 18.213 7.525 8.325 1.00 8.11 107 PRO A N 1
ATOM 916 C CA . PRO A 1 115 ? 17.930 8.495 9.393 1.00 8.51 107 PRO A CA 1
ATOM 917 C C . PRO A 1 115 ? 17.844 9.916 8.861 1.00 8.70 107 PRO A C 1
ATOM 918 O O . PRO A 1 115 ? 18.627 10.329 8.007 1.00 9.00 107 PRO A O 1
ATOM 922 N N . VAL A 1 116 ? 16.891 10.678 9.396 1.00 9.55 108 VAL A N 1
ATOM 923 C CA . VAL A 1 116 ? 16.774 12.087 9.036 1.00 10.16 108 VAL A CA 1
ATOM 924 C C . VAL A 1 116 ? 17.914 12.873 9.672 1.00 11.30 108 VAL A C 1
ATOM 925 O O . VAL A 1 116 ? 18.606 12.387 10.574 1.00 11.35 108 VAL A O 1
ATOM 929 N N . LYS A 1 117 ? 18.105 14.102 9.213 1.00 14.37 109 LYS A N 1
ATOM 930 C CA . LYS A 1 117 ? 19.183 14.925 9.740 1.00 17.21 109 LYS A CA 1
ATOM 931 C C . LYS A 1 117 ? 19.034 15.087 11.248 1.00 16.28 109 LYS A C 1
ATOM 932 O O . LYS A 1 117 ? 17.937 15.327 11.759 1.00 16.92 109 LYS A O 1
ATOM 938 N N . GLY A 1 118 ? 20.141 14.916 11.970 1.00 17.10 110 GLY A N 1
ATOM 939 C CA . GLY A 1 118 ? 20.154 15.049 13.410 1.00 18.25 110 GLY A CA 1
ATOM 940 C C . GLY A 1 118 ? 19.867 13.781 14.189 1.00 17.79 110 GLY A C 1
ATOM 941 O O . GLY A 1 118 ? 20.009 13.783 15.420 1.00 21.94 110 GLY A O 1
ATOM 942 N N . VAL A 1 119 ? 19.476 12.698 13.527 1.00 12.90 111 VAL A N 1
ATOM 943 C CA . VAL A 1 119 ? 19.134 11.442 14.193 1.00 11.28 111 VAL A CA 1
ATOM 944 C C . VAL A 1 119 ? 20.299 10.469 14.056 1.00 11.74 111 VAL A C 1
ATOM 945 O O . VAL A 1 119 ? 20.896 10.339 12.981 1.00 11.99 111 VAL A O 1
ATOM 949 N N . LYS A 1 120 ? 20.647 9.810 15.162 1.00 11.07 112 LYS A N 1
ATOM 950 C CA . LYS A 1 120 ? 21.906 9.075 15.234 1.00 10.77 112 LYS A CA 1
ATOM 951 C C . LYS A 1 120 ? 21.859 7.698 14.577 1.00 9.93 112 LYS A C 1
ATOM 952 O O . LYS A 1 120 ? 22.918 7.187 14.200 1.00 10.32 112 LYS A O 1
ATOM 958 N N . LYS A 1 121 ? 20.674 7.093 14.431 1.00 9.26 113 LYS A N 1
ATOM 959 C CA . LYS A 1 121 ? 20.514 5.799 13.785 1.00 10.43 113 LYS A CA 1
ATOM 960 C C . LYS A 1 121 ? 19.113 5.748 13.194 1.00 8.48 113 LYS A C 1
ATOM 961 O O . LYS A 1 121 ? 18.172 6.276 13.785 1.00 10.57 113 LYS A O 1
ATOM 967 N N . GLY A 1 122 ? 18.966 5.068 12.061 1.00 8.35 114 GLY A N 1
ATOM 968 C CA . GLY A 1 122 ? 17.676 5.045 11.394 1.00 9.41 114 GLY A CA 1
ATOM 969 C C . GLY A 1 122 ? 16.776 3.872 11.728 1.00 9.17 114 GLY A C 1
ATOM 970 O O . GLY A 1 122 ? 15.552 3.963 11.610 1.00 9.12 114 GLY A O 1
ATOM 971 N N . GLY A 1 123 ? 17.365 2.773 12.183 1.00 9.59 115 GLY A N 1
ATOM 972 C CA . GLY A 1 123 ? 16.630 1.552 12.422 1.00 9.81 115 GLY A CA 1
ATOM 973 C C . GLY A 1 123 ? 16.448 0.731 11.159 1.00 8.78 115 GLY A C 1
ATOM 974 O O . GLY A 1 123 ? 16.670 1.178 10.036 1.00 10.73 115 GLY A O 1
ATOM 975 N N . GLN A 1 124 ? 16.037 -0.509 11.368 1.00 8.72 116 GLN A N 1
ATOM 976 C CA . GLN A 1 124 ? 15.734 -1.456 10.307 1.00 10.16 116 GLN A CA 1
ATOM 977 C C . GLN A 1 124 ? 14.301 -1.915 10.529 1.00 8.85 116 GLN A C 1
ATOM 978 O O . GLN A 1 124 ? 13.885 -2.102 11.673 1.00 9.62 116 GLN A O 1
ATOM 984 N N . ILE A 1 125 ? 13.536 -2.056 9.454 1.00 7.78 117 ILE A N 1
ATOM 985 C CA . ILE A 1 125 ? 12.118 -2.390 9.554 1.00 7.83 117 ILE A CA 1
ATOM 986 C C . ILE A 1 125 ? 11.808 -3.610 8.698 1.00 6.92 117 ILE A C 1
ATOM 987 O O . ILE A 1 125 ? 12.290 -3.735 7.570 1.00 7.94 117 ILE A O 1
ATOM 992 N N . ARG A 1 126 ? 10.991 -4.508 9.245 1.00 6.71 118 ARG A N 1
ATOM 993 C CA . ARG A 1 126 ? 10.582 -5.735 8.573 1.00 6.69 118 ARG A CA 1
ATOM 994 C C . ARG A 1 126 ? 9.167 -5.553 8.055 1.00 6.76 118 ARG A C 1
ATOM 995 O O . ARG A 1 126 ? 8.255 -5.252 8.830 1.00 7.42 118 ARG A O 1
ATOM 1003 N N . LEU A 1 127 ? 8.994 -5.737 6.753 1.00 7.25 119 LEU A N 1
ATOM 1004 C CA . LEU A 1 127 ? 7.705 -5.605 6.103 1.00 7.24 119 LEU A CA 1
ATOM 1005 C C . LEU A 1 127 ? 7.441 -6.879 5.323 1.00 8.19 119 LEU A C 1
ATOM 1006 O O . LEU A 1 127 ? 8.342 -7.410 4.667 1.00 9.37 119 LEU A O 1
ATOM 1011 N N . THR A 1 128 ? 6.206 -7.355 5.383 1.00 8.77 120 THR A N 1
ATOM 1012 C CA . THR A 1 128 ? 5.760 -8.433 4.512 1.00 9.29 120 THR A CA 1
ATOM 1013 C C . THR A 1 128 ? 4.799 -7.821 3.512 1.00 9.54 120 THR A C 1
ATOM 1014 O O . THR A 1 128 ? 3.789 -7.232 3.900 1.00 10.35 120 THR A O 1
ATOM 1018 N N . ILE A 1 129 ? 5.131 -7.938 2.237 1.00 10.03 121 ILE A N 1
ATOM 1019 C CA . ILE A 1 129 ? 4.438 -7.226 1.174 1.00 9.95 121 ILE A CA 1
ATOM 1020 C C . ILE A 1 129 ? 3.924 -8.239 0.165 1.00 10.38 121 ILE A C 1
ATOM 1021 O O . ILE A 1 129 ? 4.643 -9.163 -0.224 1.00 11.34 121 ILE A O 1
ATOM 1026 N N . HIS A 1 130 ? 2.670 -8.072 -0.240 1.00 10.33 122 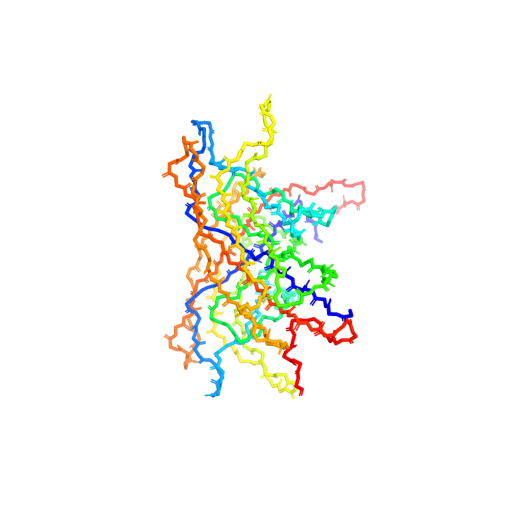HIS A N 1
ATOM 1027 C CA . HIS A 1 130 ? 2.028 -8.969 -1.189 1.00 10.41 122 HIS A CA 1
ATOM 1028 C C . HIS A 1 130 ? 1.124 -8.118 -2.056 1.00 10.78 122 HIS A C 1
ATOM 1029 O O . HIS A 1 130 ? 0.205 -7.482 -1.540 1.00 11.20 122 HIS A O 1
ATOM 1036 N N . ILE A 1 131 ? 1.378 -8.093 -3.358 1.00 10.85 123 ILE A N 1
ATOM 1037 C CA . ILE A 1 131 ? 0.553 -7.348 -4.302 1.00 11.63 123 ILE A CA 1
ATOM 1038 C C . ILE A 1 131 ? -0.280 -8.355 -5.077 1.00 11.40 123 ILE A C 1
ATOM 1039 O O . ILE A 1 131 ? 0.270 -9.271 -5.692 1.00 12.47 123 ILE A O 1
ATOM 1044 N N . ALA A 1 132 ? -1.597 -8.197 -5.050 1.00 11.97 124 ALA A N 1
ATOM 1045 C CA . ALA A 1 132 ? -2.458 -9.224 -5.619 1.00 12.77 124 ALA A CA 1
ATOM 1046 C C . ALA A 1 132 ? -3.751 -8.604 -6.117 1.00 13.31 124 ALA A C 1
ATOM 1047 O O . ALA A 1 132 ? -4.148 -7.524 -5.663 1.00 13.39 124 ALA A O 1
ATOM 1049 N N . PRO A 1 133 ? -4.448 -9.274 -7.031 1.00 14.19 125 PRO A N 1
ATOM 1050 C CA . PRO A 1 133 ? -5.808 -8.845 -7.379 1.00 14.46 125 PRO A CA 1
ATOM 1051 C C . PRO A 1 133 ? -6.649 -8.782 -6.116 1.00 15.64 125 PRO A C 1
ATOM 1052 O O . PRO A 1 133 ? -6.489 -9.599 -5.208 1.00 15.06 125 PRO A O 1
ATOM 1056 N N . LEU A 1 134 ? -7.547 -7.794 -6.055 1.00 18.38 126 LEU A N 1
ATOM 1057 C CA . LEU A 1 134 ? -8.187 -7.462 -4.784 1.00 20.82 126 LEU A CA 1
ATOM 1058 C C . LEU A 1 134 ? -9.060 -8.590 -4.249 1.00 20.91 126 LEU A C 1
ATOM 1059 O O . LEU A 1 134 ? -9.363 -8.606 -3.050 1.00 21.88 126 LEU A O 1
ATOM 1064 N N . GLY A 1 135 ? -9.469 -9.531 -5.099 1.00 19.77 127 GLY A N 1
ATOM 1065 C CA . GLY A 1 135 ? -10.261 -10.660 -4.662 1.00 20.71 127 GLY A CA 1
ATOM 1066 C C . GLY A 1 135 ? -9.479 -11.838 -4.141 1.00 21.50 127 GLY A C 1
ATOM 1067 O O . GLY A 1 135 ? -10.072 -12.772 -3.599 1.00 23.42 127 GLY A O 1
ATOM 1068 N N . ALA A 1 136 ? -8.156 -11.821 -4.288 1.00 19.23 128 ALA A N 1
ATOM 1069 C CA . ALA A 1 136 ? -7.318 -12.907 -3.808 1.00 19.94 128 ALA A CA 1
ATOM 1070 C C . ALA A 1 136 ? -7.088 -12.793 -2.303 1.00 18.69 128 ALA A C 1
ATOM 1071 O O . ALA A 1 136 ? -7.171 -11.713 -1.710 1.00 20.23 128 ALA A O 1
ATOM 1073 N N . THR A 1 137 ? -6.778 -13.927 -1.689 1.00 18.87 129 THR A N 1
ATOM 1074 C CA . THR A 1 137 ? -6.529 -13.948 -0.249 1.00 19.68 129 THR A CA 1
ATOM 1075 C C . THR A 1 137 ? -5.234 -13.208 0.067 1.00 18.80 129 THR A C 1
ATOM 1076 O O . THR A 1 137 ? -4.194 -13.500 -0.539 1.00 19.01 129 THR A O 1
ATOM 1080 N N . PRO A 1 138 ? -5.248 -12.239 0.990 1.00 17.13 130 PRO A N 1
ATOM 1081 C CA . PRO A 1 138 ? -4.011 -11.513 1.301 1.00 15.93 130 PRO A CA 1
ATOM 1082 C C . PRO A 1 138 ? -2.984 -12.383 2.008 1.00 15.90 130 PRO A C 1
ATOM 1083 O O . PRO A 1 138 ? -3.317 -13.221 2.853 1.00 18.37 130 PRO A O 1
ATOM 1087 N N . PHE A 1 139 ? -1.716 -12.145 1.671 1.00 15.87 131 PHE A N 1
ATOM 1088 C CA . PHE A 1 139 ? -0.573 -12.774 2.333 1.00 16.94 131 PHE A CA 1
ATOM 1089 C C . PHE A 1 139 ? -0.488 -14.277 2.080 1.00 19.92 131 PHE A C 1
ATOM 1090 O O . PHE A 1 139 ? 0.089 -15.016 2.879 1.00 21.37 131 PHE A O 1
ATOM 1098 N N . GLN A 1 140 ? -1.051 -14.737 0.963 1.00 22.58 132 GLN A N 1
ATOM 1099 C CA . GLN A 1 140 ? -0.809 -16.077 0.446 1.00 26.00 132 GLN A CA 1
ATOM 1100 C C . GLN A 1 140 ? -0.454 -15.964 -1.029 1.00 23.64 132 GLN A C 1
ATOM 1101 O O . GLN A 1 140 ? -1.040 -15.152 -1.752 1.00 21.93 132 GLN A O 1
ATOM 1107 N N . LYS A 1 141 ? 0.500 -16.774 -1.477 1.00 23.97 133 LYS A N 1
ATOM 1108 C CA . LYS A 1 141 ? 0.930 -16.680 -2.865 1.00 25.48 133 LYS A CA 1
ATOM 1109 C C . LYS A 1 141 ? -0.262 -16.870 -3.795 1.00 25.85 133 LYS A C 1
ATOM 1110 O O . LYS A 1 141 ? -1.075 -17.781 -3.612 1.00 26.89 133 LYS A O 1
ATOM 1116 N N . THR A 1 142 ? -0.353 -15.998 -4.797 1.00 26.36 134 THR A N 1
ATOM 1117 C CA . THR A 1 142 ? -1.454 -16.003 -5.761 1.00 29.39 134 THR A CA 1
ATOM 1118 C C . THR A 1 142 ? -1.001 -16.803 -6.970 1.00 38.14 134 THR A C 1
ATOM 1119 O O . THR A 1 142 ? -0.433 -16.267 -7.924 1.00 39.49 134 THR A O 1
ATOM 1123 N N . ASP A 1 143 ? -1.250 -18.109 -6.937 1.00 45.27 135 ASP A N 1
ATOM 1124 C CA . ASP A 1 143 ? -0.876 -18.985 -8.042 1.00 52.66 135 ASP A CA 1
ATOM 1125 C C . ASP A 1 143 ? -1.715 -18.688 -9.280 1.00 56.10 135 ASP A C 1
ATOM 1126 O O . ASP A 1 143 ? -1.371 -19.100 -10.389 1.00 57.30 135 ASP A O 1
ATOM 1132 N N . HIS B 1 6 ? -12.171 -20.939 43.986 1.00 40.77 -2 HIS B N 1
ATOM 1133 C CA . HIS B 1 6 ? -10.818 -20.342 44.203 1.00 39.70 -2 HIS B CA 1
ATOM 1134 C C . HIS B 1 6 ? -10.754 -18.951 43.584 1.00 37.46 -2 HIS B C 1
ATOM 1135 O O . HIS B 1 6 ? -10.901 -18.794 42.373 1.00 40.15 -2 HIS B O 1
ATOM 1137 N N . HIS B 1 7 ? -10.527 -17.942 44.418 1.00 31.95 -1 HIS B N 1
ATOM 1138 C CA . HIS B 1 7 ? -10.585 -16.562 43.961 1.00 29.04 -1 HIS B CA 1
ATOM 1139 C C . HIS B 1 7 ? -9.261 -16.135 43.352 1.00 26.96 -1 HIS B C 1
ATOM 1140 O O . HIS B 1 7 ? -8.186 -16.521 43.822 1.00 29.61 -1 HIS B O 1
ATOM 1147 N N . HIS B 1 8 ? -9.347 -15.326 42.301 1.00 22.29 0 HIS B N 1
ATOM 1148 C CA . HIS B 1 8 ? -8.187 -14.818 41.586 1.00 21.35 0 HIS B CA 1
ATOM 1149 C C . HIS B 1 8 ? -8.008 -13.351 41.949 1.00 20.71 0 HIS B C 1
ATOM 1150 O O . HIS B 1 8 ? -8.874 -12.522 41.651 1.00 21.03 0 HIS B O 1
ATOM 1157 N N . MET B 1 9 ? -6.898 -13.043 42.614 1.00 16.63 1 MET B N 1
ATOM 1158 C CA . MET B 1 9 ? -6.632 -11.682 43.058 1.00 17.12 1 MET B CA 1
ATOM 1159 C C . MET B 1 9 ? -5.866 -10.876 42.017 1.00 14.42 1 MET B C 1
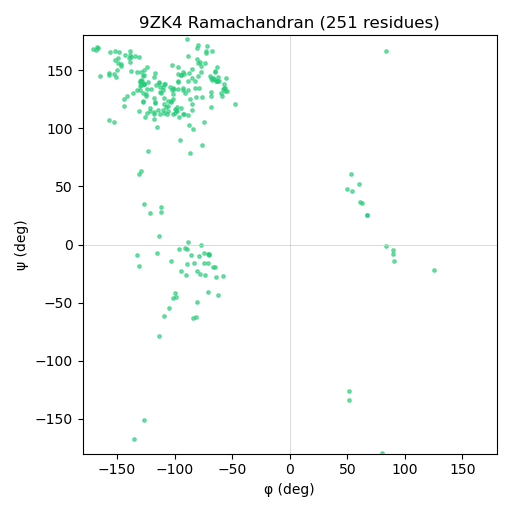ATOM 1160 O O . MET B 1 9 ? -5.948 -9.643 42.009 1.00 15.26 1 MET B O 1
ATOM 1165 N N . TYR B 1 10 ? -5.093 -11.542 41.160 1.00 13.53 2 TYR B N 1
ATOM 1166 C CA . TYR B 1 10 ? -4.277 -10.875 40.172 1.00 12.44 2 TYR B CA 1
ATOM 1167 C C . TYR B 1 10 ? -4.507 -11.517 38.815 1.00 13.21 2 TYR B C 1
ATOM 1168 O O . TYR B 1 10 ? -4.972 -12.653 38.710 1.00 13.59 2 TYR B O 1
ATOM 1177 N N . GLN B 1 11 ? -4.130 -10.786 37.776 1.00 14.08 3 GLN B N 1
ATOM 1178 C CA . GLN B 1 11 ? -4.199 -11.263 36.403 1.00 15.11 3 GLN B CA 1
ATOM 1179 C C . GLN B 1 11 ? -2.845 -11.049 35.749 1.00 14.13 3 GLN B C 1
ATOM 1180 O O . GLN B 1 11 ? -2.194 -10.025 35.967 1.00 15.64 3 GLN B O 1
ATOM 1186 N N . LEU B 1 12 ? -2.439 -12.018 34.941 1.00 13.21 4 LEU B N 1
ATOM 1187 C CA . LEU B 1 12 ? -1.208 -11.945 34.173 1.00 13.66 4 LEU B CA 1
ATOM 1188 C C . LEU B 1 12 ? -1.587 -11.538 32.758 1.00 13.82 4 LEU B C 1
ATOM 1189 O O . LEU B 1 12 ? -2.329 -12.256 32.084 1.00 17.74 4 LEU B O 1
ATOM 1194 N N . HIS B 1 13 ? -1.116 -10.379 32.324 1.00 13.85 5 HIS B N 1
ATOM 1195 C CA . HIS B 1 13 ? -1.277 -9.935 30.944 1.00 14.76 5 HIS B CA 1
ATOM 1196 C C . HIS B 1 13 ? 0.006 -10.323 30.220 1.00 13.55 5 HIS B C 1
ATOM 1197 O O . HIS B 1 13 ? 1.066 -9.760 30.498 1.00 14.52 5 HIS B O 1
ATOM 1204 N N . VAL B 1 14 ? -0.084 -11.307 29.327 1.00 12.19 6 VAL B N 1
ATOM 1205 C CA . VAL B 1 14 ? 1.080 -11.850 28.632 1.00 11.32 6 VAL B CA 1
ATOM 1206 C C . VAL B 1 14 ? 0.912 -11.577 27.150 1.00 11.63 6 VAL B C 1
ATOM 1207 O O . VAL B 1 14 ? -0.070 -12.014 26.543 1.00 13.55 6 VAL B O 1
ATOM 1211 N N . ARG B 1 15 ? 1.875 -10.881 26.570 1.00 10.09 7 ARG B N 1
ATOM 1212 C CA A ARG B 1 15 ? 1.949 -10.661 25.131 0.49 10.26 7 ARG B CA 1
ATOM 1213 C CA B ARG B 1 15 ? 1.926 -10.688 25.129 0.51 10.27 7 ARG B CA 1
ATOM 1214 C C . ARG B 1 15 ? 3.005 -11.608 24.578 1.00 9.18 7 ARG B C 1
ATOM 1215 O O . ARG B 1 15 ? 4.175 -11.510 24.960 1.00 9.36 7 ARG B O 1
ATOM 1230 N N . VAL B 1 16 ? 2.588 -12.530 23.719 1.00 8.69 8 VAL B N 1
ATOM 1231 C CA . VAL B 1 16 ? 3.504 -13.439 23.043 1.00 9.45 8 VAL B CA 1
ATOM 1232 C C . VAL B 1 16 ? 3.942 -12.699 21.783 1.00 8.57 8 VAL B C 1
ATOM 1233 O O . VAL B 1 16 ? 3.186 -12.579 20.817 1.00 9.45 8 VAL B O 1
ATOM 1237 N N . VAL B 1 17 ? 5.152 -12.155 21.806 1.00 8.19 9 VAL B N 1
ATOM 1238 C CA . VAL B 1 17 ? 5.539 -11.197 20.777 1.00 8.65 9 VAL B CA 1
ATOM 1239 C C . VAL B 1 17 ? 6.042 -11.911 19.528 1.00 7.29 9 VAL B C 1
ATOM 1240 O O . VAL B 1 17 ? 5.456 -11.789 18.447 1.00 8.36 9 VAL B O 1
ATOM 1244 N N . GLU B 1 18 ? 7.137 -12.653 19.653 1.00 7.92 10 GLU B N 1
ATOM 1245 C CA . GLU B 1 18 ? 7.827 -13.206 18.495 1.00 7.82 10 GLU B CA 1
ATOM 1246 C C . GLU B 1 18 ? 8.823 -14.248 18.986 1.00 7.38 10 GLU B C 1
ATOM 1247 O O . GLU B 1 18 ? 9.105 -14.348 20.183 1.00 8.28 10 GLU B O 1
ATOM 1253 N N . ALA B 1 19 ? 9.384 -15.003 18.043 1.00 8.18 11 ALA B N 1
ATOM 1254 C CA . ALA B 1 19 ? 10.441 -15.957 18.347 1.00 7.81 11 ALA B CA 1
ATOM 1255 C C . ALA B 1 19 ? 11.496 -15.890 17.250 1.00 8.57 11 ALA B C 1
ATOM 1256 O O . ALA B 1 19 ? 11.278 -15.307 16.185 1.00 8.92 11 ALA B O 1
ATOM 1258 N N . LYS B 1 20 ? 12.647 -16.492 17.515 1.00 8.36 12 LYS B N 1
ATOM 1259 C CA . LYS B 1 20 ? 13.729 -16.506 16.544 1.00 8.58 12 LYS B CA 1
ATOM 1260 C C . LYS B 1 20 ? 14.573 -17.753 16.761 1.00 8.32 12 LYS B C 1
ATOM 1261 O O . LYS B 1 20 ? 14.491 -18.421 17.798 1.00 8.64 12 LYS B O 1
ATOM 1267 N N . GLU B 1 21 ? 15.414 -18.038 15.770 1.00 9.40 13 GLU B N 1
ATOM 1268 C CA . GLU B 1 21 ? 16.364 -19.155 15.813 1.00 10.29 13 GLU B CA 1
ATOM 1269 C C . GLU B 1 21 ? 15.649 -20.497 15.952 1.00 8.70 13 GLU B C 1
ATOM 1270 O O . GLU B 1 21 ? 16.135 -21.418 16.608 1.00 9.42 13 GLU B O 1
ATOM 1276 N N . LEU B 1 22 ? 14.492 -20.617 15.308 1.00 8.97 14 LEU B N 1
ATOM 1277 C CA . LEU B 1 22 ? 13.743 -21.858 15.361 1.00 9.88 14 LEU B CA 1
ATOM 1278 C C . LEU B 1 22 ? 14.348 -22.921 14.448 1.00 10.10 14 LEU B C 1
ATOM 1279 O O . LEU B 1 22 ? 15.007 -22.604 13.452 1.00 10.13 14 LEU B O 1
ATOM 1284 N N . PRO B 1 23 ? 14.138 -24.190 14.777 1.00 9.99 15 PRO B N 1
ATOM 1285 C CA . PRO B 1 23 ? 14.632 -25.272 13.925 1.00 10.29 15 PRO B CA 1
ATOM 1286 C C . PRO B 1 23 ? 13.761 -25.487 12.700 1.00 10.36 15 PRO B C 1
ATOM 1287 O O . PRO B 1 23 ? 12.570 -25.169 12.671 1.00 10.74 15 PRO B O 1
ATOM 1291 N N . LYS B 1 24 ? 14.389 -26.077 11.687 1.00 11.11 16 LYS B N 1
ATOM 1292 C CA . LYS B 1 24 ? 13.662 -26.570 10.523 1.00 12.25 16 LYS B CA 1
ATOM 1293 C C . LYS B 1 24 ? 12.811 -27.765 10.938 1.00 13.21 16 LYS B C 1
ATOM 1294 O O . LYS B 1 24 ? 13.333 -28.782 11.404 1.00 15.79 16 LYS B O 1
ATOM 1300 N N . MET B 1 25 ? 11.496 -27.638 10.788 1.00 12.09 17 MET B N 1
ATOM 1301 C CA . MET B 1 25 ? 10.564 -28.700 11.139 1.00 13.55 17 MET B CA 1
ATOM 1302 C C . MET B 1 25 ? 9.821 -29.258 9.935 1.00 15.24 17 MET B C 1
ATOM 1303 O O . MET B 1 25 ? 9.101 -30.252 10.081 1.00 19.31 17 MET B O 1
ATOM 1308 N N . ASP B 1 26 ? 9.974 -28.648 8.766 1.00 15.66 18 ASP B N 1
ATOM 1309 C CA . ASP B 1 26 ? 9.297 -29.063 7.547 1.00 17.42 18 ASP B CA 1
ATOM 1310 C C . ASP B 1 26 ? 10.336 -29.588 6.566 1.00 18.47 18 ASP B C 1
ATOM 1311 O O . ASP B 1 26 ? 11.422 -29.019 6.443 1.00 21.06 18 ASP B O 1
ATOM 1316 N N . THR B 1 27 ? 9.998 -30.662 5.859 1.00 19.67 19 THR B N 1
ATOM 1317 C CA . THR B 1 27 ? 10.955 -31.255 4.931 1.00 21.61 19 THR B CA 1
ATOM 1318 C C . THR B 1 27 ? 11.334 -30.279 3.824 1.00 20.00 19 THR B C 1
ATOM 1319 O O . THR B 1 27 ? 12.515 -30.155 3.482 1.00 19.87 19 THR B O 1
ATOM 1323 N N . PHE B 1 28 ? 10.349 -29.573 3.259 1.00 20.64 20 PHE B N 1
ATOM 1324 C CA . PHE B 1 28 ? 10.563 -28.661 2.142 1.00 24.17 20 PHE B CA 1
ATOM 1325 C C . PHE B 1 28 ? 10.326 -27.199 2.505 1.00 26.05 20 PHE B C 1
ATOM 1326 O O . PHE B 1 28 ? 10.317 -26.341 1.614 1.00 29.80 20 PHE B O 1
ATOM 1334 N N . GLY B 1 29 ? 10.118 -26.897 3.775 1.00 22.89 21 GLY B N 1
ATOM 1335 C CA . GLY B 1 29 ? 9.875 -25.548 4.230 1.00 21.76 21 GLY B CA 1
ATOM 1336 C C . GLY B 1 29 ? 10.836 -25.179 5.347 1.00 20.48 21 GLY B C 1
ATOM 1337 O O . GLY B 1 29 ? 11.963 -25.667 5.415 1.00 22.00 21 GLY B O 1
ATOM 1338 N N . LYS B 1 30 ? 10.362 -24.291 6.223 1.00 16.85 22 LYS B N 1
ATOM 1339 C CA . LYS B 1 30 ? 11.158 -23.905 7.376 1.00 15.20 22 LYS B CA 1
ATOM 1340 C C . LYS B 1 30 ? 10.492 -24.379 8.670 1.00 13.14 22 LYS B C 1
ATOM 1341 O O . LYS B 1 30 ? 10.767 -25.491 9.112 1.00 15.02 22 LYS B O 1
ATOM 1347 N N . CYS B 1 31 ? 9.473 -23.672 9.131 1.00 12.67 23 CYS B N 1
ATOM 1348 C CA . CYS B 1 31 ? 8.776 -23.987 10.372 1.00 12.16 23 CYS B CA 1
ATOM 1349 C C . CYS B 1 31 ? 7.480 -23.196 10.345 1.00 10.23 23 CYS B C 1
ATOM 1350 O O . CYS B 1 31 ? 7.453 -22.083 9.813 1.00 10.99 23 CYS B O 1
ATOM 1353 N N . ASP B 1 32 ? 6.417 -23.775 10.898 1.00 10.28 24 ASP B N 1
ATOM 1354 C CA . ASP B 1 32 ? 5.109 -23.117 10.980 1.00 9.61 24 ASP B CA 1
ATOM 1355 C C . ASP B 1 32 ? 4.724 -23.090 12.451 1.00 9.56 24 ASP B C 1
ATOM 1356 O O . ASP B 1 32 ? 3.897 -23.876 12.908 1.00 10.16 24 ASP B O 1
ATOM 1361 N N . ALA B 1 33 ? 5.277 -22.133 13.178 1.00 9.85 25 ALA B N 1
ATOM 1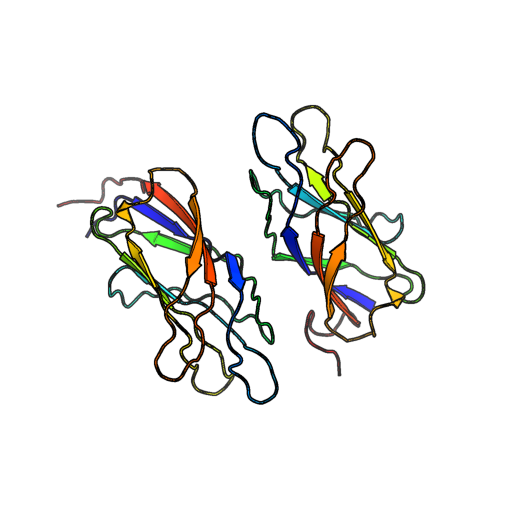362 C CA . ALA B 1 33 ? 5.251 -22.207 14.627 1.00 8.76 25 ALA B CA 1
ATOM 1363 C C . ALA B 1 33 ? 4.049 -21.506 15.237 1.00 9.33 25 ALA B C 1
ATOM 1364 O O . ALA B 1 33 ? 3.568 -20.478 14.748 1.00 8.90 25 ALA B O 1
ATOM 1366 N N . PHE B 1 34 ? 3.590 -22.076 16.344 1.00 9.09 26 PHE B N 1
ATOM 1367 C CA . PHE B 1 34 ? 2.660 -21.426 17.251 1.00 9.15 26 PHE B CA 1
ATOM 1368 C C . PHE B 1 34 ? 3.113 -21.712 18.677 1.00 9.01 26 PHE B C 1
ATOM 1369 O O . PHE B 1 34 ? 3.885 -22.638 18.938 1.00 9.68 26 PHE B O 1
ATOM 1377 N N . ALA B 1 35 ? 2.631 -20.897 19.604 1.00 9.76 27 ALA B N 1
ATOM 1378 C CA . ALA B 1 35 ? 2.997 -21.014 21.002 1.00 9.88 27 ALA B CA 1
ATOM 1379 C C . ALA B 1 35 ? 1.769 -21.352 21.829 1.00 8.86 27 ALA B C 1
ATOM 1380 O O . ALA B 1 35 ? 0.652 -20.917 21.530 1.00 9.92 27 ALA B O 1
ATOM 1382 N N . ILE B 1 36 ? 2.006 -22.114 22.891 1.00 10.41 28 ILE B N 1
ATOM 1383 C CA . ILE B 1 36 ? 0.991 -22.480 23.871 1.00 11.22 28 ILE B CA 1
ATOM 1384 C C . ILE B 1 36 ? 1.450 -21.968 25.229 1.00 11.38 28 ILE B C 1
ATOM 1385 O O . ILE B 1 36 ? 2.612 -22.157 25.609 1.00 13.26 28 ILE B O 1
ATOM 1390 N N . LEU B 1 37 ? 0.540 -21.334 25.956 1.00 9.81 29 LEU B N 1
ATOM 1391 C CA . LEU B 1 37 ? 0.799 -20.888 27.316 1.00 8.51 29 LEU B CA 1
ATOM 1392 C C . LEU B 1 37 ? -0.078 -21.688 28.267 1.00 8.50 29 LEU B C 1
ATOM 1393 O O . LEU B 1 37 ? -1.258 -21.918 27.988 1.00 9.78 29 LEU B O 1
ATOM 1398 N N . GLN B 1 38 ? 0.493 -22.085 29.398 1.00 8.56 30 GLN B N 1
ATOM 1399 C CA . GLN B 1 38 ? -0.239 -22.837 30.404 1.00 8.79 30 GLN B CA 1
ATOM 1400 C C . GLN B 1 38 ? 0.180 -22.357 31.781 1.00 8.51 30 GLN B C 1
ATOM 1401 O O . GLN B 1 38 ? 1.369 -22.339 32.095 1.00 9.53 30 GLN B O 1
ATOM 1407 N N . LEU B 1 39 ? -0.796 -22.011 32.608 1.00 8.56 31 LEU B N 1
ATOM 1408 C CA . LEU B 1 39 ? -0.546 -21.703 34.007 1.00 8.60 31 LEU B CA 1
ATOM 1409 C C . LEU B 1 39 ? -0.592 -23.008 34.795 1.00 9.67 31 LEU B C 1
ATOM 1410 O O . LEU B 1 39 ? -1.573 -23.752 34.709 1.00 10.31 31 LEU B O 1
ATOM 1415 N N . ASN B 1 40 ? 0.480 -23.289 35.540 1.00 9.65 32 ASN B N 1
ATOM 1416 C CA . ASN B 1 40 ? 0.584 -24.494 36.372 1.00 10.43 32 ASN B CA 1
ATOM 1417 C C . ASN B 1 40 ? 0.261 -25.708 35.505 1.00 11.83 32 ASN B C 1
ATOM 1418 O O . ASN B 1 40 ? 0.867 -25.861 34.436 1.00 12.18 32 ASN B O 1
ATOM 1423 N N . SER B 1 41 ? -0.682 -26.564 35.904 1.00 12.51 33 SER B N 1
ATOM 1424 C CA . SER B 1 41 ? -1.063 -27.752 35.147 1.00 13.04 33 SER B CA 1
ATOM 1425 C C . SER B 1 41 ? -2.473 -27.633 34.574 1.00 12.23 33 SER B C 1
ATOM 1426 O O . SER B 1 41 ? -3.152 -28.638 34.349 1.00 13.30 33 SER B O 1
ATOM 1429 N N . SER B 1 42 ? -2.921 -26.411 34.320 1.00 11.43 34 SER B N 1
ATOM 1430 C CA . SER B 1 42 ? -4.303 -26.186 33.924 1.00 11.62 34 SER B CA 1
ATOM 1431 C C . SER B 1 42 ? -4.599 -26.782 32.552 1.00 12.20 34 SER B C 1
ATOM 1432 O O . SER B 1 42 ? -3.763 -26.740 31.647 1.00 13.73 34 SER B O 1
ATOM 1435 N N . ARG B 1 43 ? -5.817 -27.318 32.395 1.00 12.17 35 ARG B N 1
ATOM 1436 C CA . ARG B 1 43 ? -6.302 -27.700 31.071 1.00 12.67 35 ARG B CA 1
ATOM 1437 C C . ARG B 1 43 ? -6.619 -26.493 30.199 1.00 12.41 35 ARG B C 1
ATOM 1438 O O . ARG B 1 43 ? -6.736 -26.634 28.976 1.00 13.72 35 ARG B O 1
ATOM 1446 N N . ASN B 1 44 ? -6.737 -25.309 30.799 1.00 11.82 36 ASN B N 1
ATOM 1447 C CA . ASN B 1 44 ? -7.118 -24.095 30.076 1.00 12.08 36 ASN B CA 1
ATOM 1448 C C . ASN B 1 44 ? -5.867 -23.443 29.494 1.00 11.57 36 ASN B C 1
ATOM 1449 O O . ASN B 1 44 ? -5.338 -22.460 30.010 1.00 14.53 36 ASN B O 1
ATOM 1454 N N . ILE B 1 45 ? -5.410 -23.998 28.380 1.00 10.83 37 ILE B N 1
ATOM 1455 C CA . ILE B 1 45 ? -4.232 -23.498 27.697 1.00 10.53 37 ILE B CA 1
ATOM 1456 C C . ILE B 1 45 ? -4.622 -22.406 26.707 1.00 10.64 37 ILE B C 1
ATOM 1457 O O . ILE B 1 45 ? -5.780 -22.260 26.311 1.00 12.88 37 ILE B O 1
ATOM 1462 N N . HIS B 1 46 ? -3.624 -21.630 26.303 1.00 9.24 38 HIS B N 1
ATOM 1463 C CA . HIS B 1 46 ? -3.799 -20.471 25.438 1.00 9.12 38 HIS B CA 1
ATOM 1464 C C . HIS B 1 46 ? -2.892 -20.640 24.234 1.00 9.82 38 HIS B C 1
ATOM 1465 O O . HIS B 1 46 ? -1.695 -20.872 24.389 1.00 11.92 38 HIS B O 1
ATOM 1472 N N . ARG B 1 47 ? -3.446 -20.517 23.040 1.00 9.65 39 ARG B N 1
ATOM 1473 C CA . ARG B 1 47 ? -2.759 -20.894 21.809 1.00 10.95 39 ARG B CA 1
ATOM 1474 C C . ARG B 1 47 ? -2.740 -19.705 20.864 1.00 10.39 39 ARG B C 1
ATOM 1475 O O . ARG B 1 47 ? -3.789 -19.110 20.599 1.00 11.84 39 ARG B O 1
ATOM 1483 N N . THR B 1 48 ? -1.555 -19.375 20.344 1.00 9.18 40 THR B N 1
ATOM 1484 C CA . THR B 1 48 ? -1.456 -18.342 19.332 1.00 8.31 40 THR B CA 1
ATOM 1485 C C . THR B 1 48 ? -1.824 -18.907 17.959 1.00 9.40 40 THR B C 1
ATOM 1486 O O . THR B 1 48 ? -1.917 -20.121 17.750 1.00 10.01 40 THR B O 1
ATOM 1490 N N . LYS B 1 49 ? -1.977 -18.000 17.002 1.00 9.80 41 LYS B N 1
ATOM 1491 C CA . LYS B 1 49 ? -2.055 -18.392 15.605 1.00 10.74 41 LYS B CA 1
ATOM 1492 C C . LYS B 1 49 ? -0.712 -18.958 15.129 1.00 10.08 41 LYS B C 1
ATOM 1493 O O . LYS B 1 49 ? 0.329 -18.824 15.781 1.00 9.86 41 LYS B O 1
ATOM 1496 N N . VAL B 1 50 ? -0.751 -19.596 13.965 1.00 10.77 42 VAL B N 1
ATOM 1497 C CA . VAL B 1 50 ? 0.428 -20.143 13.303 1.00 11.26 42 VAL B CA 1
ATOM 1498 C C . VAL B 1 50 ? 0.965 -19.101 12.337 1.00 10.80 42 VAL B C 1
ATOM 1499 O O . VAL B 1 50 ? 0.198 -18.504 11.575 1.00 11.76 42 VAL B O 1
ATOM 1503 N N . ILE B 1 51 ? 2.282 -18.895 12.345 1.00 10.02 43 ILE B N 1
ATOM 1504 C CA . ILE B 1 51 ? 2.951 -18.078 11.336 1.00 11.30 43 ILE B CA 1
ATOM 1505 C C . ILE B 1 51 ? 3.698 -19.047 10.427 1.00 11.91 43 ILE B C 1
ATOM 1506 O O . ILE B 1 51 ? 4.678 -19.678 10.840 1.00 11.69 43 ILE B O 1
ATOM 1511 N N . GLU B 1 52 ? 3.254 -19.160 9.184 1.00 12.56 44 GLU B N 1
ATOM 1512 C CA . GLU B 1 52 ? 3.801 -20.168 8.290 1.00 13.10 44 GLU B CA 1
ATOM 1513 C C . GLU B 1 52 ? 5.139 -19.743 7.700 1.00 13.24 44 GLU B C 1
ATOM 1514 O O . GLU B 1 52 ? 5.380 -18.559 7.433 1.00 13.76 44 GLU B O 1
ATOM 1520 N N . LYS B 1 53 ? 6.011 -20.735 7.513 1.00 13.21 45 LYS B N 1
ATOM 1521 C CA . 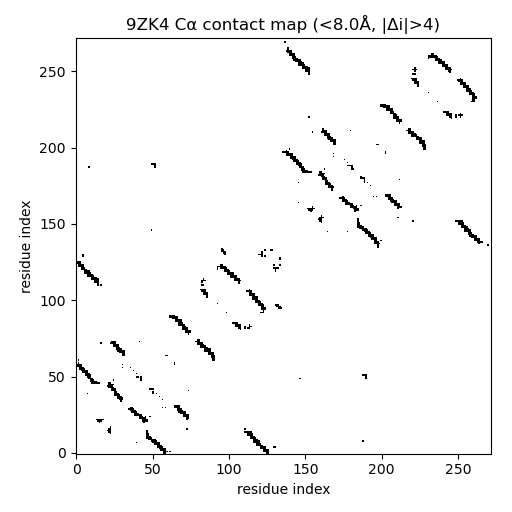LYS B 1 53 ? 7.198 -20.625 6.669 1.00 14.96 45 LYS B CA 1
ATOM 1522 C C . LYS B 1 53 ? 8.162 -19.533 7.125 1.00 13.67 45 LYS B C 1
ATOM 1523 O O . LYS B 1 53 ? 8.604 -18.698 6.332 1.00 14.94 45 LYS B O 1
ATOM 1529 N N . THR B 1 54 ? 8.528 -19.567 8.405 1.00 11.82 46 THR B N 1
ATOM 1530 C CA . THR B 1 54 ? 9.522 -18.629 8.908 1.00 12.08 46 THR B CA 1
ATOM 1531 C C . THR B 1 54 ? 10.175 -19.192 10.162 1.00 10.60 46 THR B C 1
ATOM 1532 O O . THR B 1 54 ? 9.548 -19.913 10.945 1.00 11.20 46 THR B O 1
ATOM 1536 N N . TYR B 1 55 ? 11.446 -18.854 10.338 1.00 9.60 47 TYR B N 1
ATOM 1537 C CA . TYR B 1 55 ? 12.162 -19.133 11.574 1.00 9.36 47 TYR B CA 1
ATOM 1538 C C . TYR B 1 55 ? 12.066 -17.987 12.572 1.00 9.00 47 TYR B C 1
ATOM 1539 O O . TYR B 1 55 ? 12.572 -18.113 13.696 1.00 9.35 47 TYR B O 1
ATOM 1548 N N . THR B 1 56 ? 11.425 -16.883 12.183 1.00 9.80 48 THR B N 1
ATOM 1549 C CA . THR B 1 56 ? 11.278 -15.696 13.025 1.00 9.16 48 THR B CA 1
ATOM 1550 C C . THR B 1 56 ? 9.805 -15.288 13.052 1.00 8.55 48 THR B C 1
ATOM 1551 O O . THR B 1 56 ? 9.425 -14.206 12.590 1.00 8.84 48 THR B O 1
ATOM 1555 N N . PRO B 1 57 ? 8.942 -16.151 13.579 1.00 8.05 49 PRO B N 1
ATOM 1556 C CA . PRO B 1 57 ? 7.511 -15.829 13.628 1.00 7.97 49 PRO B CA 1
ATOM 1557 C C . PRO B 1 57 ? 7.236 -14.654 14.546 1.00 8.21 49 PRO B C 1
ATOM 1558 O O . PRO B 1 57 ? 7.817 -14.535 15.627 1.00 8.34 49 PRO B O 1
ATOM 1562 N N . VAL B 1 58 ? 6.290 -13.823 14.134 1.00 8.33 50 VAL B N 1
ATOM 1563 C CA . VAL B 1 58 ? 5.805 -12.711 14.941 1.00 8.18 50 VAL B CA 1
ATOM 1564 C C . VAL B 1 58 ? 4.306 -12.916 15.122 1.00 8.60 50 VAL B C 1
ATOM 1565 O O . VAL B 1 58 ? 3.556 -12.924 14.140 1.00 9.46 50 VAL B O 1
ATOM 1569 N N . TRP B 1 59 ? 3.871 -13.096 16.371 1.00 8.78 51 TRP B N 1
ATOM 1570 C CA . TRP B 1 59 ? 2.463 -13.285 16.690 1.00 8.57 51 TRP B CA 1
ATOM 1571 C C . TRP B 1 59 ? 1.829 -12.013 17.232 1.00 9.26 51 TRP B C 1
ATOM 1572 O O . TRP B 1 59 ? 0.715 -11.660 16.848 1.00 9.93 51 TRP B O 1
ATOM 1583 N N . ASN B 1 60 ? 2.501 -11.350 18.166 1.00 9.41 52 ASN B N 1
ATOM 1584 C CA . ASN B 1 60 ? 1.999 -10.135 18.793 1.00 10.23 52 ASN B CA 1
ATOM 1585 C C . ASN B 1 60 ? 0.600 -10.332 19.378 1.00 11.65 52 ASN B C 1
ATOM 1586 O O . ASN B 1 60 ? -0.288 -9.501 19.211 1.00 14.57 52 ASN B O 1
ATOM 1591 N N . GLU B 1 61 ? 0.411 -11.439 20.090 1.00 10.92 53 GLU B N 1
ATOM 1592 C CA . GLU B 1 61 ? -0.891 -11.810 20.622 1.00 11.06 53 GLU B CA 1
ATOM 1593 C C . GLU B 1 61 ? -0.905 -11.733 22.139 1.00 11.87 53 GLU B C 1
ATOM 1594 O O . GLU B 1 61 ? 0.016 -12.211 22.802 1.00 12.35 53 GLU B O 1
ATOM 1600 N N . GLU B 1 62 ? -1.969 -11.162 22.686 1.00 12.24 54 GLU B N 1
ATOM 1601 C CA A GLU B 1 62 ? -2.115 -10.944 24.116 0.49 14.25 54 GLU B CA 1
ATOM 1602 C CA B GLU B 1 62 ? -2.080 -10.978 24.122 0.51 14.10 54 GLU B CA 1
ATOM 1603 C C . GLU B 1 62 ? -3.126 -11.919 24.704 1.00 12.70 54 GLU B C 1
ATOM 1604 O O . GLU B 1 62 ? -4.131 -12.247 24.065 1.00 13.94 54 GLU B O 1
ATOM 1615 N N . PHE B 1 63 ? -2.849 -12.369 25.921 1.00 11.29 55 PHE B N 1
ATOM 1616 C CA . PHE B 1 63 ? -3.762 -13.190 26.703 1.00 11.29 55 PHE B CA 1
ATOM 1617 C C . PHE B 1 63 ? -3.836 -12.621 28.111 1.00 13.43 55 PHE B C 1
ATOM 1618 O O . PHE B 1 63 ? -2.867 -12.055 28.626 1.00 14.10 55 PHE B O 1
ATOM 1626 N N . HIS B 1 64 ? -4.994 -12.777 28.731 1.00 14.43 56 HIS B N 1
ATOM 1627 C CA . HIS B 1 64 ? -5.224 -12.334 30.104 1.00 16.56 56 HIS B CA 1
ATOM 1628 C C . HIS B 1 64 ? -5.542 -13.570 30.932 1.00 16.95 56 HIS B C 1
ATOM 1629 O O . HIS B 1 64 ? -6.578 -14.214 30.729 1.00 19.48 56 HIS B O 1
ATOM 1636 N N . ILE B 1 65 ? -4.630 -13.909 31.839 1.00 15.21 57 ILE B N 1
ATOM 1637 C CA . ILE B 1 65 ? -4.653 -15.183 32.553 1.00 13.78 57 ILE B CA 1
ATOM 1638 C C . ILE B 1 65 ? -4.819 -14.915 34.044 1.00 13.14 57 ILE B C 1
ATOM 1639 O O . ILE B 1 65 ? -3.880 -14.426 34.686 1.00 13.23 57 ILE B O 1
ATOM 1644 N N . PRO B 1 66 ? -5.976 -15.193 34.635 1.00 14.64 58 PRO B N 1
ATOM 1645 C CA . PRO B 1 66 ? -6.105 -15.042 36.090 1.00 13.87 58 PRO B CA 1
ATOM 1646 C C . PRO B 1 66 ? -5.143 -15.965 36.824 1.00 13.22 58 PRO B C 1
ATOM 1647 O O . PRO B 1 66 ? -4.946 -17.121 36.447 1.00 14.33 58 PRO B O 1
ATOM 1651 N N . LEU B 1 67 ? -4.563 -15.454 37.901 1.00 12.20 59 LEU B N 1
ATOM 1652 C CA . LEU B 1 67 ? -3.547 -16.174 38.653 1.00 13.05 59 LEU B CA 1
ATOM 1653 C C . LEU B 1 67 ? -4.172 -16.866 39.855 1.00 14.81 59 LEU B C 1
ATOM 1654 O O . LEU B 1 67 ? -5.073 -16.322 40.501 1.00 16.04 59 LEU B O 1
ATOM 1659 N N . GLU B 1 68 ? -3.707 -18.088 40.129 1.00 15.73 60 GLU B N 1
ATOM 1660 C CA . GLU B 1 68 ? -4.187 -18.839 41.285 1.00 16.68 60 GLU B CA 1
ATOM 1661 C C . GLU B 1 68 ? -3.498 -18.384 42.567 1.00 15.47 60 GLU B C 1
ATOM 1662 O O . GLU B 1 68 ? -4.157 -18.136 43.581 1.00 17.69 60 GLU B O 1
ATOM 1668 N N . ASP B 1 69 ? -2.169 -18.308 42.543 1.00 15.00 61 ASP B N 1
ATOM 1669 C CA . ASP B 1 69 ? -1.387 -17.817 43.674 1.00 14.65 61 ASP B CA 1
ATOM 1670 C C . ASP B 1 69 ? -0.101 -17.251 43.092 1.00 13.00 61 ASP B C 1
ATOM 1671 O O . ASP B 1 69 ? 0.785 -18.010 42.689 1.00 12.55 61 ASP B O 1
ATOM 1676 N N . VAL B 1 70 ? -0.012 -15.920 43.053 1.00 11.73 62 VAL B N 1
ATOM 1677 C CA . VAL B 1 70 ? 1.104 -15.245 42.400 1.00 12.12 62 VAL B CA 1
ATOM 1678 C C . VAL B 1 70 ? 2.433 -15.657 43.005 1.00 11.91 62 VAL B C 1
ATOM 1679 O O . VAL B 1 70 ? 3.474 -15.596 42.334 1.00 13.39 62 VAL B O 1
ATOM 1683 N N . THR B 1 71 ? 2.441 -16.057 44.283 1.00 12.15 63 THR B N 1
ATOM 1684 C CA . THR B 1 71 ? 3.703 -16.379 44.939 1.00 13.54 63 THR B CA 1
ATOM 1685 C C . THR B 1 71 ? 4.283 -17.718 44.494 1.00 13.52 63 THR B C 1
ATOM 1686 O O . THR B 1 71 ? 5.472 -17.959 44.730 1.00 14.64 63 THR B O 1
ATOM 1690 N N . ILE B 1 72 ? 3.492 -18.586 43.857 1.00 13.54 64 ILE B N 1
ATOM 1691 C CA . ILE B 1 72 ? 3.983 -19.907 43.472 1.00 14.04 64 ILE B CA 1
ATOM 1692 C C . ILE B 1 72 ? 3.664 -20.303 42.032 1.00 12.54 64 ILE B C 1
ATOM 1693 O O . ILE B 1 72 ? 4.164 -21.322 41.545 1.00 14.38 64 ILE B O 1
ATOM 1698 N N . ASP B 1 73 ? 2.842 -19.521 41.333 1.00 11.79 65 ASP B N 1
ATOM 1699 C CA . ASP B 1 73 ? 2.410 -19.911 39.999 1.00 11.55 65 ASP B CA 1
ATOM 1700 C C . ASP B 1 73 ? 3.584 -19.949 39.024 1.00 11.35 65 ASP B C 1
ATOM 1701 O O . ASP B 1 73 ? 4.542 -19.179 39.134 1.00 12.16 65 ASP B O 1
ATOM 1706 N N . THR B 1 74 ? 3.482 -20.846 38.047 1.00 10.80 66 THR B N 1
ATOM 1707 C CA . THR B 1 74 ? 4.474 -20.996 36.990 1.00 11.15 66 THR B CA 1
ATOM 1708 C C . THR B 1 74 ? 3.773 -20.915 35.644 1.00 10.05 66 THR B C 1
ATOM 1709 O O . THR B 1 74 ? 2.686 -21.469 35.467 1.00 12.00 66 THR B O 1
ATOM 1713 N N . LEU B 1 75 ? 4.388 -20.213 34.700 1.00 9.45 67 LEU B N 1
ATOM 1714 C CA . LEU B 1 75 ? 3.897 -20.150 33.330 1.00 9.90 67 LEU B CA 1
ATOM 1715 C C . LEU B 1 75 ? 4.769 -21.055 32.471 1.00 8.95 67 LEU B C 1
ATOM 1716 O O . LEU B 1 75 ? 5.983 -20.870 32.410 1.00 10.35 67 LEU B O 1
ATOM 1721 N N . THR B 1 76 ? 4.151 -22.018 31.803 1.00 9.35 68 THR B N 1
ATOM 1722 C CA . THR B 1 76 ? 4.834 -22.830 30.804 1.00 9.05 68 THR B CA 1
ATOM 1723 C C . THR B 1 76 ? 4.544 -22.263 29.427 1.00 7.98 68 THR B C 1
ATOM 1724 O O . THR B 1 76 ? 3.391 -21.940 29.110 1.00 8.85 68 THR B O 1
ATOM 1728 N N . VAL B 1 77 ? 5.592 -22.137 28.620 1.00 8.26 69 VAL B N 1
ATOM 1729 C CA . VAL B 1 77 ? 5.504 -21.709 27.228 1.00 10.04 69 VAL B CA 1
ATOM 1730 C C . VAL B 1 77 ? 6.009 -22.869 26.387 1.00 10.18 69 VAL B C 1
ATOM 1731 O O . VAL B 1 77 ? 7.113 -23.364 26.623 1.00 10.91 69 VAL B O 1
ATOM 1735 N N . PHE B 1 78 ? 5.204 -23.303 25.416 1.00 10.69 70 PHE B N 1
ATOM 1736 C CA . PHE B 1 78 ? 5.465 -24.518 24.638 1.00 10.84 70 PHE B CA 1
ATOM 1737 C C . PHE B 1 78 ? 5.315 -24.173 23.163 1.00 10.78 70 PHE B C 1
ATOM 1738 O O . PHE B 1 78 ? 4.216 -23.828 22.722 1.00 12.84 70 PHE B O 1
ATOM 1746 N N . LEU B 1 79 ? 6.417 -24.254 22.408 1.00 9.81 71 LEU B N 1
ATOM 1747 C CA A LEU B 1 79 ? 6.404 -23.989 20.976 0.37 9.69 71 LEU B CA 1
ATOM 1748 C CA B LEU B 1 79 ? 6.396 -23.987 20.972 0.63 9.76 71 LEU B CA 1
ATOM 1749 C C . LEU B 1 79 ? 6.191 -25.288 20.211 1.00 9.38 71 LEU B C 1
ATOM 1750 O O . LEU B 1 79 ? 6.776 -26.320 20.553 1.00 9.73 71 LEU B O 1
ATOM 1759 N N . LYS B 1 80 ? 5.355 -25.226 19.169 1.00 9.15 72 LYS B N 1
ATOM 1760 C CA . LYS B 1 80 ? 5.046 -26.373 18.332 1.00 10.27 72 LYS B CA 1
ATOM 1761 C C . LYS B 1 80 ? 5.011 -25.944 16.871 1.00 10.17 72 LYS B C 1
ATOM 1762 O O . LYS B 1 80 ? 4.805 -24.774 16.546 1.00 10.66 72 LYS B O 1
ATOM 1768 N N . ASP B 1 81 ? 5.211 -26.924 15.992 1.00 10.33 73 ASP B N 1
ATOM 1769 C CA . ASP B 1 81 ? 5.086 -26.750 14.548 1.00 9.84 73 ASP B CA 1
ATOM 1770 C C . ASP B 1 81 ? 3.755 -27.332 14.091 1.00 10.96 73 ASP B C 1
ATOM 1771 O O . ASP B 1 81 ? 3.407 -28.458 14.455 1.00 12.49 73 ASP B O 1
ATOM 1776 N N . GLU B 1 82 ? 3.024 -26.576 13.280 1.00 11.32 74 GLU B N 1
ATOM 1777 C CA . GLU B 1 82 ? 1.764 -27.055 12.736 1.00 12.91 74 GLU B CA 1
ATOM 1778 C C . GLU B 1 82 ? 2.026 -27.794 11.436 1.00 12.63 74 GLU B C 1
ATOM 1779 O O . GLU B 1 82 ? 2.770 -27.308 10.579 1.00 13.48 74 GLU B O 1
ATOM 1785 N N . ASP B 1 83 ? 1.415 -28.963 11.303 1.00 15.49 75 ASP B N 1
ATOM 1786 C CA . ASP B 1 83 ? 1.270 -29.651 10.022 1.00 18.02 75 ASP B CA 1
ATOM 1787 C C . ASP B 1 83 ? -0.234 -29.684 9.761 1.00 17.90 75 ASP B C 1
ATOM 1788 O O . ASP B 1 83 ? -0.955 -30.492 10.356 1.00 19.86 75 ASP B O 1
ATOM 1793 N N . LYS B 1 84 ? -0.706 -28.789 8.901 1.00 16.90 76 LYS B N 1
ATOM 1794 C CA . LYS B 1 84 ? -2.140 -28.638 8.696 1.00 17.92 76 LYS B CA 1
ATOM 1795 C C . LYS B 1 84 ? -2.731 -29.953 8.214 1.00 17.38 76 LYS B C 1
ATOM 1796 O O . LYS B 1 84 ? -2.230 -30.562 7.266 1.00 17.10 76 LYS B O 1
ATOM 1802 N N . GLY B 1 85 ? -3.813 -30.378 8.859 1.00 17.77 77 GLY B N 1
ATOM 1803 C CA . GLY B 1 85 ? -4.449 -31.634 8.536 1.00 16.83 77 GLY B CA 1
ATOM 1804 C C . GLY B 1 85 ? -3.830 -32.847 9.186 1.00 15.28 77 GLY B C 1
ATOM 1805 O O . GLY B 1 85 ? -4.324 -33.962 8.971 1.00 16.16 77 GLY B O 1
ATOM 1806 N N . SER B 1 86 ? -2.767 -32.670 9.968 1.00 14.81 78 SER B N 1
ATOM 1807 C CA . SER B 1 86 ? -2.063 -33.774 10.598 1.00 16.58 78 SER B CA 1
ATOM 1808 C C . SER B 1 86 ? -1.794 -33.387 12.047 1.00 20.93 78 SER B C 1
ATOM 1809 O O . SER B 1 86 ? -2.356 -32.419 12.570 1.00 23.71 78 SER B O 1
ATOM 1812 N N . SER B 1 87 ? -0.937 -34.154 12.706 1.00 21.59 79 SER B N 1
ATOM 1813 C CA . SER B 1 87 ? -0.578 -33.866 14.085 1.00 23.56 79 SER B CA 1
ATOM 1814 C C . SER B 1 87 ? 0.503 -32.796 14.141 1.00 22.81 79 SER B C 1
ATOM 1815 O O . SER B 1 87 ? 1.428 -32.776 13.324 1.00 24.41 79 SER B O 1
ATOM 1818 N N . ASP B 1 88 ? 0.378 -31.901 15.113 1.00 20.15 80 ASP B N 1
ATOM 1819 C CA . ASP B 1 88 ? 1.395 -30.891 15.346 1.00 19.18 80 ASP B CA 1
ATOM 1820 C C . ASP B 1 88 ? 2.585 -31.509 16.072 1.00 20.51 80 ASP B C 1
ATOM 1821 O O . ASP B 1 88 ? 2.443 -32.457 16.852 1.00 24.43 80 ASP B O 1
ATOM 1826 N N . ASP B 1 89 ? 3.776 -30.966 15.795 1.00 19.67 81 ASP B N 1
ATOM 1827 C CA . ASP B 1 89 ? 5.024 -31.514 16.314 1.00 20.45 81 ASP B CA 1
ATOM 1828 C C . ASP B 1 89 ? 5.624 -30.603 17.373 1.00 17.72 81 ASP B C 1
ATOM 1829 O O . ASP B 1 89 ? 5.858 -29.418 17.109 1.00 18.80 81 ASP B O 1
ATOM 1834 N N . PRO B 1 90 ? 5.929 -31.118 18.560 1.00 15.12 82 PRO B N 1
ATOM 1835 C CA . PRO B 1 90 ? 6.566 -30.280 19.580 1.00 12.64 82 PRO B CA 1
ATOM 1836 C C . PRO B 1 90 ? 7.933 -29.779 19.140 1.00 11.32 82 PRO B C 1
ATOM 1837 O O . PRO B 1 90 ? 8.693 -30.487 18.477 1.00 13.29 82 PRO B O 1
ATOM 1841 N N . ILE B 1 91 ? 8.247 -28.542 19.539 1.00 9.20 83 ILE B N 1
ATOM 1842 C CA . ILE B 1 91 ? 9.569 -27.954 19.322 1.00 8.13 83 ILE B CA 1
ATOM 1843 C C . ILE B 1 91 ? 10.350 -27.825 20.627 1.00 9.09 83 ILE B C 1
ATOM 1844 O O . ILE B 1 91 ? 11.427 -28.402 20.776 1.00 9.67 83 ILE B O 1
ATOM 1849 N N . SER B 1 92 ? 9.829 -27.051 21.581 1.00 8.19 84 SER B N 1
ATOM 1850 C CA . SER B 1 92 ? 10.621 -26.651 22.741 1.00 8.79 84 SER B CA 1
ATOM 1851 C C . SER B 1 92 ? 9.706 -26.059 23.803 1.00 8.24 84 SER B C 1
ATOM 1852 O O . SER B 1 92 ? 8.532 -25.781 23.548 1.00 8.36 84 SER B O 1
ATOM 1855 N N . LEU B 1 93 ? 10.251 -25.862 25.002 1.00 9.07 85 LEU B N 1
ATOM 1856 C CA A LEU B 1 93 ? 9.461 -25.393 26.132 0.80 9.75 85 LEU B CA 1
ATOM 1857 C CA B LEU B 1 93 ? 9.455 -25.358 26.112 0.20 9.19 85 LEU B CA 1
ATOM 1858 C C . LEU B 1 93 ? 10.342 -24.621 27.104 1.00 8.24 85 LEU B C 1
ATOM 1859 O O . LEU B 1 93 ? 11.558 -24.804 27.150 1.00 8.05 85 LEU B O 1
ATOM 1868 N N . ILE B 1 94 ? 9.711 -23.772 27.906 1.00 8.57 86 ILE B N 1
ATOM 1869 C CA . ILE B 1 94 ? 10.385 -23.099 29.015 1.00 8.28 86 ILE B CA 1
ATOM 1870 C C . ILE B 1 94 ? 9.341 -22.826 30.086 1.00 8.48 86 ILE B C 1
ATOM 1871 O O . ILE B 1 94 ? 8.172 -22.570 29.781 1.00 9.43 86 ILE B O 1
ATOM 1876 N N . LYS B 1 95 ? 9.757 -22.921 31.339 1.00 8.66 87 LYS B N 1
ATOM 1877 C CA . LYS B 1 95 ? 8.914 -22.584 32.477 1.00 8.51 87 LYS B CA 1
ATOM 1878 C C . LYS B 1 95 ? 9.424 -21.304 33.121 1.00 9.23 87 LYS B C 1
ATOM 1879 O O . LYS B 1 95 ? 10.634 -21.098 33.246 1.00 9.99 87 LYS B O 1
ATOM 1885 N N . ILE B 1 96 ? 8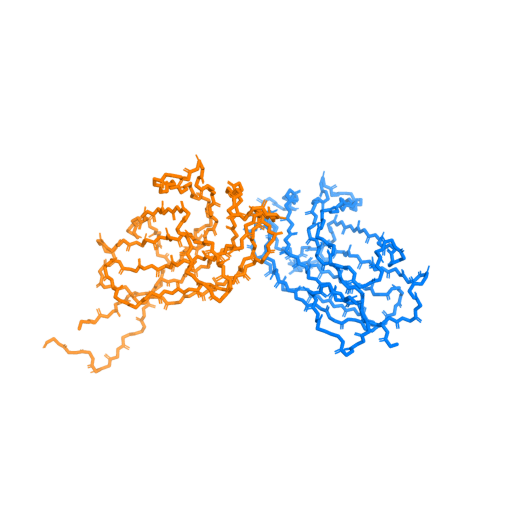.492 -20.432 33.497 1.00 8.82 88 ILE B N 1
ATOM 1886 C CA . ILE B 1 96 ? 8.806 -19.088 33.956 1.00 9.47 88 ILE B CA 1
ATOM 1887 C C . ILE B 1 96 ? 8.137 -18.854 35.304 1.00 9.28 88 ILE B C 1
ATOM 1888 O O . ILE B 1 96 ? 6.915 -18.966 35.413 1.00 10.48 88 ILE B O 1
ATOM 1893 N N . PRO B 1 97 ? 8.887 -18.520 36.357 1.00 9.74 89 PRO B N 1
ATOM 1894 C CA . PRO B 1 97 ? 8.258 -18.256 37.663 1.00 11.64 89 PRO B CA 1
ATOM 1895 C C . PRO B 1 97 ? 7.591 -16.888 37.667 1.00 11.41 89 PRO B C 1
ATOM 1896 O O . PRO B 1 97 ? 8.216 -15.877 37.354 1.00 15.14 89 PRO B O 1
ATOM 1900 N N . ILE B 1 98 ? 6.310 -16.854 38.032 1.00 11.28 90 ILE B N 1
ATOM 1901 C CA . ILE B 1 98 ? 5.571 -15.599 37.951 1.00 12.37 90 ILE B CA 1
ATOM 1902 C C . ILE B 1 98 ? 5.975 -14.633 39.060 1.00 11.63 90 ILE B C 1
ATOM 1903 O O . ILE B 1 98 ? 5.875 -13.409 38.892 1.00 12.77 90 ILE B O 1
ATOM 1908 N N . ASN B 1 99 ? 6.457 -15.142 40.192 1.00 12.76 91 ASN B N 1
ATOM 1909 C CA . ASN B 1 99 ? 6.724 -14.267 41.328 1.00 14.51 91 ASN B CA 1
ATOM 1910 C C . ASN B 1 99 ? 7.914 -13.342 41.104 1.00 16.22 91 ASN B C 1
ATOM 1911 O O . ASN B 1 99 ? 8.146 -12.459 41.934 1.00 16.85 91 ASN B O 1
ATOM 1916 N N . GLN B 1 100 ? 8.667 -13.519 40.015 1.00 15.75 92 GLN B N 1
ATOM 1917 C CA . GLN B 1 100 ? 9.798 -12.652 39.709 1.00 17.50 92 GLN B CA 1
ATOM 1918 C C . GLN B 1 100 ? 9.379 -11.324 39.093 1.00 17.08 92 GLN B C 1
ATOM 1919 O O . GLN B 1 100 ? 10.222 -10.433 38.937 1.00 19.12 92 GLN B O 1
ATOM 1925 N N . PHE B 1 101 ? 8.117 -11.170 38.727 1.00 16.05 93 PHE B N 1
ATOM 1926 C CA . PHE B 1 101 ? 7.729 -9.963 38.011 1.00 18.04 93 PHE B CA 1
ATOM 1927 C C . PHE B 1 101 ? 7.137 -8.942 38.970 1.00 20.47 93 PHE B C 1
ATOM 1928 O O . PHE B 1 101 ? 6.392 -9.310 39.885 1.00 19.62 93 PHE B O 1
ATOM 1936 N N . PRO B 1 102 ? 7.447 -7.655 38.820 1.00 23.91 94 PRO B N 1
ATOM 1937 C CA . PRO B 1 102 ? 6.888 -6.657 39.737 1.00 24.57 94 PRO B CA 1
ATOM 1938 C C . PRO B 1 102 ? 5.408 -6.432 39.475 1.00 24.42 94 PRO B C 1
ATOM 1939 O O . PRO B 1 102 ? 4.832 -6.913 38.497 1.00 26.71 94 PRO B O 1
ATOM 1943 N N . LEU B 1 103 ? 4.789 -5.682 40.381 1.00 22.02 95 LEU B N 1
ATOM 1944 C CA . LEU B 1 103 ? 3.394 -5.300 40.233 1.00 22.71 95 LEU B CA 1
ATOM 1945 C C . LEU B 1 103 ? 3.295 -4.105 39.294 1.00 22.23 95 LEU B C 1
ATOM 1946 O O . LEU B 1 103 ? 3.972 -3.093 39.489 1.00 22.32 95 LEU B O 1
ATOM 1951 N N . GLY B 1 104 ? 2.459 -4.227 38.270 1.00 23.41 96 GLY B N 1
ATOM 1952 C CA . GLY B 1 104 ? 2.140 -3.083 37.439 1.00 26.28 96 GLY B CA 1
ATOM 1953 C C . GLY B 1 104 ? 3.279 -2.550 36.604 1.00 28.40 96 GLY B C 1
ATOM 1954 O O . GLY B 1 104 ? 3.283 -1.365 36.264 1.00 32.09 96 GLY B O 1
ATOM 1955 N N . GLU B 1 105 ? 4.256 -3.388 36.270 1.00 25.72 97 GLU B N 1
ATOM 1956 C CA . GLU B 1 105 ? 5.357 -3.000 35.400 1.00 26.46 97 GLU B CA 1
ATOM 1957 C C . GLU B 1 105 ? 5.465 -4.019 34.279 1.00 22.52 97 GLU B C 1
ATOM 1958 O O . GLU B 1 105 ? 5.480 -5.225 34.540 1.00 21.90 97 GLU B O 1
ATOM 1964 N N . VAL B 1 106 ? 5.539 -3.541 33.039 1.00 20.86 98 VAL B N 1
ATOM 1965 C CA A VAL B 1 106 ? 5.703 -4.437 31.902 0.26 19.94 98 VAL B CA 1
ATOM 1966 C CA B VAL B 1 106 ? 5.702 -4.439 31.903 0.74 19.58 98 VAL B CA 1
ATOM 1967 C C . VAL B 1 106 ? 7.155 -4.870 31.824 1.00 18.59 98 VAL B C 1
ATOM 1968 O O . VAL B 1 106 ? 8.070 -4.033 31.794 1.00 22.65 98 VAL B O 1
ATOM 1975 N N . VAL B 1 107 ? 7.381 -6.178 31.811 1.00 14.89 99 VAL B N 1
ATOM 1976 C CA . VAL B 1 107 ? 8.712 -6.753 31.659 1.00 12.76 99 VAL B CA 1
ATOM 1977 C C . VAL B 1 107 ? 8.770 -7.409 30.284 1.00 11.29 99 VAL B C 1
ATOM 1978 O O . VAL B 1 107 ? 8.047 -8.374 30.014 1.00 11.05 99 VAL B O 1
ATOM 1982 N N . ASP B 1 108 ? 9.628 -6.883 29.424 1.00 11.39 100 ASP B N 1
ATOM 1983 C CA . ASP B 1 108 ? 9.769 -7.300 28.028 1.00 9.99 100 ASP B CA 1
ATOM 1984 C C . ASP B 1 108 ? 11.140 -7.948 27.899 1.00 10.29 100 ASP B C 1
ATOM 1985 O O . ASP B 1 108 ? 12.167 -7.272 28.030 1.00 12.58 100 ASP B O 1
ATOM 1990 N N . LYS B 1 109 ? 11.157 -9.263 27.659 1.00 10.30 101 LYS B N 1
ATOM 1991 C CA . LYS B 1 109 ? 12.391 -10.028 27.701 1.00 11.68 101 LYS B CA 1
ATOM 1992 C C . LYS B 1 109 ? 12.325 -11.197 26.725 1.00 10.19 101 LYS B C 1
ATOM 1993 O O . LYS B 1 109 ? 11.248 -11.684 26.375 1.00 9.65 101 LYS B O 1
ATOM 1999 N N . TRP B 1 110 ? 13.509 -11.651 26.317 1.00 9.89 102 TRP B N 1
ATOM 2000 C CA . TRP B 1 110 ? 13.692 -12.892 25.588 1.00 10.15 102 TRP B CA 1
ATOM 2001 C C . TRP B 1 110 ? 14.018 -14.035 26.544 1.00 9.61 102 TRP B C 1
ATOM 2002 O O . TRP B 1 110 ? 14.722 -13.859 27.552 1.00 11.64 102 TRP B O 1
ATOM 2013 N N . TYR B 1 111 ? 13.530 -15.222 26.189 1.00 8.32 103 TYR B N 1
ATOM 2014 C CA . TYR B 1 111 ? 13.727 -16.449 26.945 1.00 8.50 103 TYR B CA 1
ATOM 2015 C C . TYR B 1 111 ? 14.206 -17.529 25.991 1.00 8.23 103 TYR B C 1
ATOM 2016 O O . TYR B 1 111 ? 13.639 -17.699 24.912 1.00 9.73 103 TYR B O 1
ATOM 2025 N N . SER B 1 112 ? 15.242 -18.255 26.377 1.00 8.23 104 SER B N 1
ATOM 2026 C CA . SER B 1 112 ? 15.680 -19.406 25.602 1.00 8.05 104 SER B CA 1
ATOM 2027 C C . SER B 1 112 ? 14.830 -20.622 25.941 1.00 9.68 104 SER B C 1
ATOM 2028 O O . SER B 1 112 ? 14.572 -20.899 27.115 1.00 10.83 104 SER B O 1
ATOM 2031 N N . LEU B 1 113 ? 14.398 -21.348 24.924 1.00 8.53 105 LEU B N 1
ATOM 2032 C CA . LEU B 1 113 ? 13.594 -22.543 25.121 1.00 9.54 105 LEU B CA 1
ATOM 2033 C C . LEU B 1 113 ? 14.448 -23.810 25.092 1.00 8.94 105 LEU B C 1
ATOM 2034 O O . LEU B 1 113 ? 15.520 -23.856 24.487 1.00 9.62 105 LEU B O 1
ATOM 2039 N N . ILE B 1 114 ? 13.960 -24.831 25.788 1.00 8.71 106 ILE B N 1
ATOM 2040 C CA . ILE B 1 114 ? 14.635 -26.126 25.874 1.00 9.50 106 ILE B CA 1
ATOM 2041 C C . ILE B 1 114 ? 14.047 -27.026 24.802 1.00 9.26 106 ILE B C 1
ATOM 2042 O O . ILE B 1 114 ? 12.837 -27.297 24.830 1.00 9.40 106 ILE B O 1
ATOM 2047 N N . PRO B 1 115 ? 14.831 -27.485 23.830 1.00 9.26 107 PRO B N 1
ATOM 2048 C CA . PRO B 1 115 ? 14.261 -28.328 22.778 1.00 9.78 107 PRO B CA 1
ATOM 2049 C C . PRO B 1 115 ? 13.864 -29.692 23.310 1.00 10.73 107 PRO B C 1
ATOM 2050 O O . PRO B 1 115 ? 14.508 -30.260 24.203 1.00 11.11 107 PRO B O 1
ATOM 2054 N N . VAL B 1 116 ? 12.787 -30.220 22.761 1.00 10.43 108 VAL B N 1
ATOM 2055 C CA . VAL B 1 116 ? 12.373 -31.573 23.086 1.00 11.63 108 VAL B CA 1
ATOM 2056 C C . VAL B 1 116 ? 13.321 -32.575 22.441 1.00 12.91 108 VAL B C 1
ATOM 2057 O O . VAL B 1 116 ? 14.100 -32.236 21.533 1.00 12.92 108 VAL B O 1
ATOM 2061 N N . LYS B 1 117 ? 13.254 -33.813 22.899 1.00 15.69 109 LYS B N 1
ATOM 2062 C CA . LYS B 1 117 ? 14.088 -34.862 22.337 1.00 18.27 109 LYS B CA 1
ATOM 2063 C C . LYS B 1 117 ? 13.841 -34.970 20.838 1.00 17.77 109 LYS B C 1
ATOM 2064 O O . LYS B 1 117 ? 12.695 -34.941 20.379 1.00 19.34 109 LYS B O 1
ATOM 2070 N N . GLY B 1 118 ? 14.923 -35.073 20.073 1.00 18.46 110 GLY B N 1
ATOM 2071 C CA . GLY B 1 118 ? 14.838 -35.178 18.634 1.00 18.15 110 GLY B CA 1
ATOM 2072 C C . GLY B 1 118 ? 14.845 -33.861 17.893 1.00 17.45 110 GLY B C 1
ATOM 2073 O O . GLY B 1 118 ? 14.869 -33.865 16.654 1.00 20.67 110 GLY B O 1
ATOM 2074 N N . VAL B 1 119 ? 14.828 -32.737 18.603 1.00 14.02 111 VAL B N 1
ATOM 2075 C CA . VAL B 1 119 ? 14.844 -31.407 18.004 1.00 13.33 111 VAL B CA 1
ATOM 2076 C C . VAL B 1 119 ? 16.183 -30.764 18.335 1.00 13.25 111 VAL B C 1
ATOM 2077 O O . VAL B 1 119 ? 16.608 -30.756 19.496 1.00 13.78 111 VAL B O 1
ATOM 2081 N N . LYS B 1 120 ? 16.845 -30.224 17.310 1.00 15.13 112 LYS B N 1
ATOM 2082 C CA . LYS B 1 120 ? 18.228 -29.787 17.448 1.00 16.92 112 LYS B CA 1
ATOM 2083 C C . LYS B 1 120 ? 18.361 -28.539 18.308 1.00 14.30 112 LYS B C 1
ATOM 2084 O O . LYS B 1 120 ? 19.313 -28.421 19.092 1.00 15.85 112 LYS B O 1
ATOM 2090 N N . LYS B 1 121 ? 17.450 -27.584 18.151 1.00 12.38 113 LYS B N 1
ATOM 2091 C CA . LYS B 1 121 ? 17.538 -26.327 18.875 1.00 12.09 113 LYS B CA 1
ATOM 2092 C C . LYS B 1 121 ? 16.138 -25.832 19.193 1.00 10.65 113 LYS B C 1
ATOM 2093 O O . LYS B 1 121 ? 15.175 -26.139 18.487 1.00 11.34 113 LYS B O 1
ATOM 2099 N N . GLY B 1 122 ? 16.043 -25.055 20.262 1.00 10.20 114 GLY B N 1
ATOM 2100 C CA . GLY B 1 122 ? 14.747 -24.707 20.805 1.00 9.82 114 GLY B CA 1
ATOM 2101 C C . GLY B 1 122 ? 14.255 -23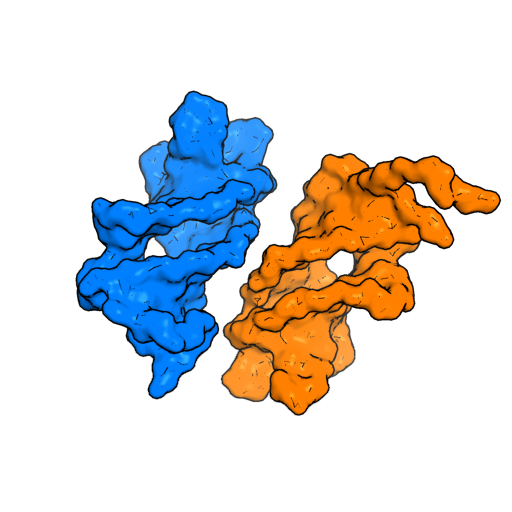.314 20.482 1.00 9.94 114 GLY B C 1
ATOM 2102 O O . GLY B 1 122 ? 13.072 -23.018 20.660 1.00 10.24 114 GLY B O 1
ATOM 2103 N N . GLY B 1 123 ? 15.137 -22.453 19.992 1.00 9.35 115 GLY B N 1
ATOM 2104 C CA . GLY B 1 123 ? 14.773 -21.082 19.711 1.00 9.68 115 GLY B CA 1
ATOM 2105 C C . GLY B 1 123 ? 14.764 -20.208 20.951 1.00 8.47 115 GLY B C 1
ATOM 2106 O O . GLY B 1 123 ? 15.074 -20.628 22.064 1.00 9.05 115 GLY B O 1
ATOM 2107 N N . GLN B 1 124 ? 14.420 -18.944 20.729 1.00 8.60 116 GLN B N 1
ATOM 2108 C CA . GLN B 1 124 ? 14.177 -17.985 21.793 1.00 9.20 116 GLN B CA 1
ATOM 2109 C C . GLN B 1 124 ? 12.832 -17.331 21.526 1.00 8.85 116 GLN B C 1
ATOM 2110 O O . GLN B 1 124 ? 12.447 -17.145 20.375 1.00 9.49 116 GLN B O 1
ATOM 2116 N N . ILE B 1 125 ? 12.139 -16.960 22.591 1.00 7.77 117 ILE B N 1
ATOM 2117 C CA . ILE B 1 125 ? 10.821 -16.344 22.488 1.00 7.95 117 ILE B CA 1
ATOM 2118 C C . ILE B 1 125 ? 10.789 -15.069 23.318 1.00 7.36 117 ILE B C 1
ATOM 2119 O O . ILE B 1 125 ? 11.335 -15.016 24.427 1.00 7.89 117 ILE B O 1
ATOM 2124 N N . ARG B 1 126 ? 10.183 -14.033 22.751 1.00 7.41 118 ARG B N 1
ATOM 2125 C CA . ARG B 1 126 ? 10.035 -12.742 23.405 1.00 7.48 118 ARG B CA 1
ATOM 2126 C C . ARG B 1 126 ? 8.620 -12.613 23.949 1.00 7.64 118 ARG B C 1
ATOM 2127 O O . ARG B 1 126 ? 7.643 -12.760 23.203 1.00 8.09 118 ARG B O 1
ATOM 2135 N N . LEU B 1 127 ? 8.519 -12.325 25.247 1.00 8.44 119 LEU B N 1
ATOM 2136 C CA . LEU B 1 127 ? 7.244 -12.142 25.925 1.00 8.77 119 LEU B CA 1
ATOM 2137 C C . LEU B 1 127 ? 7.279 -10.813 26.661 1.00 9.36 119 LEU B C 1
ATOM 2138 O O . LEU B 1 127 ? 8.317 -10.428 27.203 1.00 10.32 119 LEU B O 1
ATOM 2143 N N . THR B 1 128 ? 6.149 -10.129 26.714 1.00 9.99 120 THR B N 1
ATOM 2144 C CA . THR B 1 128 ? 5.966 -9.080 27.710 1.00 10.17 120 THR B CA 1
ATOM 2145 C C . THR B 1 128 ? 4.977 -9.584 28.751 1.00 12.06 120 THR B C 1
ATOM 2146 O O . THR B 1 128 ? 3.983 -10.246 28.423 1.00 12.19 120 THR B O 1
ATOM 2150 N N . ILE B 1 129 ? 5.278 -9.310 30.007 1.00 11.81 121 ILE B N 1
ATOM 2151 C CA . ILE B 1 129 ? 4.533 -9.857 31.131 1.00 12.86 121 ILE B CA 1
ATOM 2152 C C . ILE B 1 129 ? 4.226 -8.717 32.085 1.00 13.29 121 ILE B C 1
ATOM 2153 O O . ILE B 1 129 ? 5.100 -7.900 32.387 1.00 15.23 121 ILE B O 1
ATOM 2158 N N . HIS B 1 130 ? 2.978 -8.648 32.529 1.00 13.73 122 HIS B N 1
ATOM 2159 C CA . HIS B 1 130 ? 2.494 -7.568 33.381 1.00 16.02 122 HIS B CA 1
ATOM 2160 C C . HIS B 1 130 ? 1.510 -8.172 34.366 1.00 15.16 122 HIS B C 1
ATOM 2161 O O . HIS B 1 130 ? 0.549 -8.823 33.957 1.00 15.89 122 HIS B O 1
ATOM 2168 N N . ILE B 1 131 ? 1.750 -7.967 35.658 1.00 14.08 123 ILE B N 1
ATOM 2169 C CA . ILE B 1 131 ? 0.851 -8.428 36.713 1.00 14.48 123 ILE B CA 1
ATOM 2170 C C . ILE B 1 131 ? 0.033 -7.239 37.201 1.00 15.31 123 ILE B C 1
ATOM 2171 O O . ILE B 1 131 ? 0.590 -6.182 37.518 1.00 16.44 123 ILE B O 1
ATOM 2176 N N . ALA B 1 132 ? -1.284 -7.403 37.266 1.00 15.07 124 ALA B N 1
ATOM 2177 C CA . ALA B 1 132 ? -2.168 -6.353 37.748 1.00 17.02 124 ALA B CA 1
ATOM 2178 C C . ALA B 1 132 ? -3.224 -6.966 38.653 1.00 15.16 124 ALA B C 1
ATOM 2179 O O . ALA B 1 132 ? -3.625 -8.112 38.445 1.00 14.36 124 ALA B O 1
ATOM 2181 N N . PRO B 1 133 ? -3.704 -6.226 39.648 1.00 16.02 125 PRO B N 1
ATOM 2182 C CA . PRO B 1 133 ? -4.825 -6.738 40.440 1.00 16.13 125 PRO B CA 1
ATOM 2183 C C . PRO B 1 133 ? -6.071 -6.877 39.583 1.00 16.70 125 PRO B C 1
ATOM 2184 O O . PRO B 1 133 ? -6.282 -6.133 38.624 1.00 18.20 125 PRO B O 1
ATOM 2188 N N . LEU B 1 134 ? -6.890 -7.858 39.933 1.00 15.80 126 LEU B N 1
ATOM 2189 C CA . LEU B 1 134 ? -8.257 -7.929 39.453 1.00 17.81 126 LEU B CA 1
ATOM 2190 C C . LEU B 1 134 ? -9.158 -7.232 40.465 1.00 19.53 126 LEU B C 1
ATOM 2191 O O . LEU B 1 134 ? -8.871 -7.207 41.664 1.00 20.13 126 LEU B O 1
ATOM 2196 N N . GLY B 1 135 ? -10.234 -6.636 39.967 1.00 21.53 127 GLY B N 1
ATOM 2197 C CA . GLY B 1 135 ? -11.178 -5.997 40.864 1.00 21.14 127 GLY B CA 1
ATOM 2198 C C . GLY B 1 135 ? -11.808 -7.011 41.799 1.00 19.73 127 GLY B C 1
ATOM 2199 O O . GLY B 1 135 ? -12.102 -8.144 41.412 1.00 21.65 127 GLY B O 1
ATOM 2200 N N . ALA B 1 136 ? -11.995 -6.604 43.049 1.00 17.61 128 ALA B N 1
ATOM 2201 C CA . ALA B 1 136 ? -12.769 -7.397 43.986 1.00 16.56 128 ALA B CA 1
ATOM 2202 C C . ALA B 1 136 ? -14.255 -7.165 43.748 1.00 16.00 128 ALA B C 1
ATOM 2203 O O . ALA B 1 136 ? -14.672 -6.176 43.139 1.00 17.30 128 ALA B O 1
ATOM 2205 N N . THR B 1 137 ? -15.054 -8.105 44.218 1.00 16.00 129 THR B N 1
ATOM 2206 C CA . THR B 1 137 ? -16.499 -8.039 44.096 1.00 15.71 129 THR B CA 1
ATOM 2207 C C . THR B 1 137 ? -17.100 -8.400 45.442 1.00 19.04 129 THR B C 1
ATOM 2208 O O . THR B 1 137 ? -16.426 -8.983 46.299 1.00 20.81 129 THR B O 1
ATOM 2212 N N . PRO B 1 138 ? -18.366 -8.054 45.668 1.00 22.34 130 PRO B N 1
ATOM 2213 C CA . PRO B 1 138 ? -19.031 -8.481 46.902 1.00 24.26 130 PRO B CA 1
ATOM 2214 C C . PRO B 1 138 ? -19.466 -9.933 46.876 1.00 23.70 130 PRO B C 1
ATOM 2215 O O . PRO B 1 138 ? -20.010 -10.418 47.870 1.00 25.17 130 PRO B O 1
ATOM 2219 N N . PHE B 1 139 ? -19.222 -10.635 45.773 1.00 20.87 131 PHE B N 1
ATOM 2220 C CA . PHE B 1 139 ? -19.674 -12.004 45.596 1.00 19.37 131 PHE B CA 1
ATOM 2221 C C . PHE B 1 139 ? -18.607 -13.031 45.939 1.00 18.31 131 PHE B C 1
ATOM 2222 O O . PHE B 1 139 ? -18.890 -14.232 45.908 1.00 18.26 131 PHE B O 1
ATOM 2230 N N . GLN B 1 140 ? -17.394 -12.589 46.265 1.00 18.86 132 GLN B N 1
ATOM 2231 C CA . GLN B 1 140 ? -16.293 -13.483 46.615 1.00 20.38 132 GLN B CA 1
ATOM 2232 C C . GLN B 1 140 ? -16.342 -13.750 48.116 1.00 26.65 132 GLN B C 1
ATOM 2233 O O . GLN B 1 140 ? -16.085 -12.850 48.920 1.00 29.24 132 GLN B O 1
ATOM 2239 N N . LYS B 1 141 ? -16.666 -14.989 48.488 1.00 29.90 133 LYS B N 1
ATOM 2240 C CA . LYS B 1 141 ? -16.823 -15.399 49.876 1.00 35.15 133 LYS B CA 1
ATOM 2241 C C . LYS B 1 141 ? -15.895 -16.569 50.173 1.00 37.31 133 LYS B C 1
ATOM 2242 O O . LYS B 1 141 ? -15.554 -17.352 49.283 1.00 37.88 133 LYS B O 1
ATOM 2248 N N . THR B 1 142 ? -15.497 -16.691 51.436 1.00 39.02 134 THR B N 1
ATOM 2249 C CA . THR B 1 142 ? -14.663 -17.809 51.860 1.00 41.96 134 THR B CA 1
ATOM 2250 C C . THR B 1 142 ? -15.518 -18.920 52.463 1.00 43.44 134 THR B C 1
ATOM 2251 O O . THR B 1 142 ? -16.503 -18.653 53.151 1.00 44.06 134 THR B O 1
#

B-factor: mean 16.07, std 8.26, range [6.69, 83.67]

Organism: Trichomonas vaginalis (strain ATCC PRA-98 / G3) (NCBI:txid412133)

Radius of gyration: 20.89 Å; Cα contacts (8 Å, |Δi|>4): 738; chains: 2; bounding box: 42×54×64 Å

Solvent-accessible surface area: 14517 Å² total; per-residue (Å²): 185,82,29,0,2,0,54,0,5,12,1,94,100,2,4,111,41,50,130,134,19,105,1,13,0,2,0,14,0,33,0,54,111,37,197,48,73,60,131,9,94,44,22,113,133,11,62,53,0,0,1,39,38,80,27,81,0,76,16,135,64,28,94,122,4,39,0,8,0,49,0,50,4,65,77,101,77,94,76,38,52,57,0,2,48,29,139,2,56,1,92,87,6,81,87,4,54,52,30,66,82,99,15,74,7,113,58,39,207,79,27,196,79,6,1,58,0,12,0,7,0,0,0,0,64,102,72,28,84,53,27,102,121,47,177,122,75,58,109,69,31,0,47,1,40,0,0,12,1,80,98,3,8,118,43,28,114,200,27,98,0,17,0,0,0,14,0,45,11,58,103,44,237,103,85,32,121,4,66,33,41,85,141,11,68,55,0,7,6,33,44,113,33,98,6,52,3,92,59,33,85,128,4,36,0,24,0,54,0,40,0,16,51,159,88,84,81,36,52,57,0,0,62,32,132,2,67,0,92,93,14,57,109,46,101,104,30,63,81,86,24,75,11,100,52,32,204,82,25,192,76,4,10,60,0,8,0,15,0,44,4,19,87,59,65,96,61,101,171,60,150,182